Protein AF-A0A927S9K7-F1 (afdb_monomer_lite)

Foldseek 3Di:
DLVVLVVVLVVLVVVLVVLVVPQDDPPCPPVVPDDPPCPPVVVVVCVDPNVVSVVVSVVSVVVSVVSVVVSVVVQPDKAWEWEAEQVRHTDFLPPPPPVVVVVVVVVDDDDPPDDDPVNRTPIAGFFDADDDGFDDDDQQWHKDWPDDDDRGHNPHHHYTYIDTDGDKEKEWEWADDDDDDPPPDDPPDDIPTPDIDIDTFFAFDDCVVPDWDDADPQWDKDKPDDDDRTDTSYHYYIYIDIDGNPPDPDPDPDDPDDDDDDD

Secondary structure (DSSP, 8-state):
-HHHHHHHHHHHHHHHHHHHHTS----TTSSTTS-TTGGGTHHHHTTSHHHHHHHHHHHHHHHHHHHHHHHHHHHT-EEEEEEE-TTS-EE---THHHHHHHHHTTT----TT---TTTT-EEEETTPBPP--PPPPBTTEEEEESSPPPSB--S--EEEEEEEEEPEEEEEEEE-----STT---S-SPP-EEEEEEEETT-B---TT--PPPPPTTEEEEESSPPPSB--SS-EEEEEE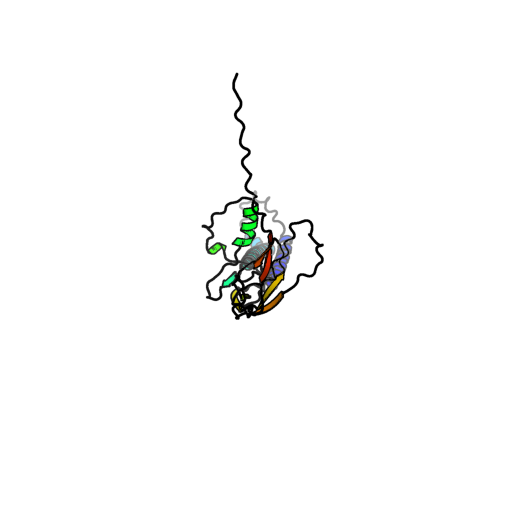EEE-PPP---------------

pLDDT: mean 72.3, std 17.08, range [34.72, 93.38]

Sequence (263 aa):
MTIFINILLILISLVLIVAVLMQEGNKQGLGAIGGAAETFLGKGKAKGVEGKLLLITKIAAAAFVVLAIATTWFSARTYTVKYFDENGKEIFPAFENEVLVQQLLNGITINEEEYTDEQKRATYSKGSEIYDYAPPAKEGYHGRWDVELPDTMDGNDYELHAIYEIGDFTLTIEDGHNPVGEHAVDEEHDHEVFKTVTAAFGDPIDLSDVQLPEAPEGYTVEWSQPLPETMPGFDTTIYVIYTEIAPEATPVEAEEATPVEAE

Radius of gyration: 41.05 Å; chains: 1; bounding box: 115×50×115 Å

Structure (mmCIF, N/CA/C/O backbone):
data_AF-A0A927S9K7-F1
#
_entry.id   AF-A0A927S9K7-F1
#
loop_
_atom_site.group_PDB
_atom_site.id
_atom_site.type_symbol
_atom_site.label_atom_id
_atom_site.label_alt_id
_atom_site.label_comp_id
_atom_site.label_asym_id
_atom_site.label_entity_id
_atom_site.label_seq_id
_atom_site.pdbx_PDB_ins_code
_atom_site.Cartn_x
_atom_site.Cartn_y
_atom_site.Cartn_z
_atom_site.occupancy
_atom_site.B_iso_or_equiv
_atom_site.auth_seq_id
_atom_site.auth_comp_id
_atom_site.auth_asym_id
_atom_site.auth_atom_id
_atom_site.pdbx_PDB_model_num
ATOM 1 N N . MET A 1 1 ? -22.699 -0.690 16.228 1.00 64.62 1 MET A N 1
ATOM 2 C CA . MET A 1 1 ? -22.539 -1.059 17.657 1.00 64.62 1 MET A CA 1
ATOM 3 C C . MET A 1 1 ? -21.910 0.068 18.482 1.00 64.62 1 MET A C 1
ATOM 5 O O . MET A 1 1 ? -22.479 0.428 19.502 1.00 64.62 1 MET A O 1
ATOM 9 N N . THR A 1 2 ? -20.812 0.681 18.030 1.00 72.56 2 THR A N 1
ATOM 10 C CA . THR A 1 2 ? -20.145 1.827 18.692 1.00 72.56 2 THR A CA 1
ATOM 11 C C . THR A 1 2 ? -21.061 3.027 18.943 1.00 72.56 2 THR A C 1
ATOM 13 O O . THR A 1 2 ? -21.099 3.536 20.057 1.00 72.56 2 THR A O 1
ATOM 16 N N . ILE A 1 3 ? -21.878 3.424 17.959 1.00 81.00 3 ILE A N 1
ATOM 17 C CA . ILE A 1 3 ? -22.834 4.541 18.106 1.00 81.00 3 ILE A CA 1
ATOM 18 C C . ILE A 1 3 ? -23.824 4.290 19.256 1.00 81.00 3 ILE A C 1
ATOM 20 O O . ILE A 1 3 ? -24.048 5.164 20.087 1.00 81.00 3 ILE A O 1
ATOM 24 N N . PHE A 1 4 ? -24.379 3.078 19.347 1.00 83.06 4 PHE A N 1
ATOM 25 C CA . PHE A 1 4 ? -25.325 2.706 20.402 1.00 83.06 4 PHE A CA 1
ATOM 26 C C . PHE A 1 4 ? -24.689 2.773 21.799 1.00 83.06 4 PHE A C 1
ATOM 28 O O . PHE A 1 4 ? -25.285 3.320 22.725 1.00 83.06 4 PHE A O 1
ATOM 35 N N . ILE A 1 5 ? -23.461 2.264 21.942 1.00 81.56 5 ILE A N 1
ATOM 36 C CA . ILE A 1 5 ? -22.718 2.300 23.210 1.00 81.56 5 ILE A CA 1
ATOM 37 C C . ILE A 1 5 ? -22.406 3.748 23.608 1.00 81.56 5 ILE A C 1
ATOM 39 O O . ILE A 1 5 ? -22.608 4.111 24.764 1.00 81.56 5 ILE A O 1
ATOM 43 N N . ASN A 1 6 ? -21.991 4.594 22.660 1.00 86.12 6 ASN A N 1
ATOM 44 C CA . ASN A 1 6 ? -21.710 6.007 22.920 1.00 86.12 6 ASN A CA 1
ATOM 45 C C . ASN A 1 6 ? -22.964 6.762 23.387 1.00 86.12 6 ASN A C 1
ATOM 47 O O . ASN A 1 6 ? -22.901 7.505 24.364 1.00 86.12 6 ASN A O 1
ATOM 51 N N . ILE A 1 7 ? -24.119 6.528 22.751 1.00 89.31 7 ILE A N 1
ATOM 52 C CA . ILE A 1 7 ? -25.401 7.116 23.174 1.00 89.31 7 ILE A CA 1
ATOM 53 C C . ILE A 1 7 ? -25.759 6.666 24.598 1.00 89.31 7 ILE A C 1
ATOM 55 O O . ILE A 1 7 ? -26.116 7.495 25.436 1.00 89.31 7 ILE A O 1
ATOM 59 N N . LEU A 1 8 ? -25.631 5.370 24.898 1.00 87.00 8 LEU A N 1
ATOM 60 C CA . LEU A 1 8 ? -25.890 4.833 26.234 1.00 87.00 8 LEU A CA 1
ATOM 61 C C . LEU A 1 8 ? -24.968 5.461 27.293 1.00 87.00 8 LEU A C 1
ATOM 63 O O . LEU A 1 8 ? -25.422 5.800 28.386 1.00 87.00 8 LEU A O 1
ATOM 67 N N . LEU A 1 9 ? -23.691 5.657 26.961 1.00 87.62 9 LEU A N 1
ATOM 68 C CA . LEU A 1 9 ? -22.693 6.258 27.846 1.00 87.62 9 LEU A CA 1
ATOM 69 C C . LEU A 1 9 ? -23.020 7.728 28.142 1.00 87.62 9 LEU A C 1
ATOM 71 O O . LEU A 1 9 ? -22.954 8.147 29.299 1.00 87.62 9 LEU A O 1
ATOM 75 N N . ILE A 1 10 ? -23.474 8.479 27.133 1.00 90.38 10 ILE A N 1
ATOM 76 C CA . ILE A 1 10 ? -23.967 9.851 27.309 1.00 90.38 10 ILE A CA 1
ATOM 77 C C . ILE A 1 10 ? -25.183 9.874 28.250 1.00 90.38 10 ILE A C 1
ATOM 79 O O . ILE A 1 10 ? -25.204 10.664 29.196 1.00 90.38 10 ILE A O 1
ATOM 83 N N . LEU A 1 11 ? -26.167 8.986 28.063 1.00 90.50 11 LEU A N 1
ATOM 84 C CA . LEU A 1 11 ? -27.359 8.924 28.923 1.00 90.50 11 LEU A CA 1
ATOM 85 C C . LEU A 1 11 ? -27.021 8.597 30.385 1.00 90.50 11 LEU A C 1
ATOM 87 O O . LEU A 1 11 ? -27.526 9.256 31.295 1.00 90.50 11 LEU A O 1
ATOM 91 N N . ILE A 1 12 ? -26.141 7.620 30.624 1.00 87.19 12 ILE A N 1
ATOM 92 C CA . ILE A 1 12 ? -25.686 7.267 31.979 1.00 87.19 12 ILE A CA 1
ATOM 93 C C . ILE A 1 12 ? -24.933 8.444 32.610 1.00 87.19 12 ILE A C 1
ATOM 95 O O . ILE A 1 12 ? -25.133 8.733 33.791 1.00 87.19 12 ILE A O 1
ATOM 99 N N . SER A 1 13 ? -24.115 9.156 31.827 1.00 88.19 13 SER A N 1
ATOM 100 C CA . SER A 1 13 ? -23.385 10.333 32.307 1.00 88.19 13 SER A CA 1
ATOM 101 C C . SER A 1 13 ? -24.333 11.445 32.778 1.00 88.19 13 SER A C 1
ATOM 103 O O . SER A 1 13 ? -24.142 11.997 33.860 1.00 88.19 13 SER A O 1
ATOM 105 N N . LEU A 1 14 ? -25.421 11.703 32.043 1.00 91.00 14 LEU A N 1
ATOM 106 C CA . LEU A 1 14 ? -26.437 12.685 32.419 1.00 91.00 14 LEU A CA 1
ATOM 107 C C . LEU A 1 14 ? -27.151 12.302 33.725 1.00 91.00 14 LEU A C 1
ATOM 109 O O . LEU A 1 14 ? -27.322 13.141 34.610 1.00 91.00 14 LEU A O 1
ATOM 113 N N . VAL A 1 15 ? -27.528 11.026 33.871 1.00 86.62 15 VAL A N 1
ATOM 114 C CA . VAL A 1 15 ? -28.151 10.510 35.101 1.00 86.62 15 VAL A CA 1
ATOM 115 C C . VAL A 1 15 ? -27.204 10.651 36.293 1.00 86.62 15 VAL A C 1
ATOM 117 O O . VAL A 1 15 ? -27.644 11.050 37.369 1.00 86.62 15 VAL A O 1
ATOM 120 N N . LEU A 1 16 ? -25.907 10.385 36.110 1.00 87.12 16 LEU A N 1
ATOM 121 C CA . LEU A 1 16 ? -24.899 10.570 37.153 1.00 87.12 16 LEU A CA 1
ATOM 122 C C . LEU A 1 16 ? -24.741 12.032 37.565 1.00 87.12 16 LEU A C 1
ATOM 124 O O . LEU A 1 16 ? -24.679 12.305 38.760 1.00 87.12 16 LEU A O 1
ATOM 128 N N . ILE A 1 17 ? -24.725 12.966 36.612 1.00 89.19 17 ILE A N 1
ATOM 129 C CA . ILE A 1 17 ? -24.652 14.402 36.912 1.00 89.19 17 ILE A CA 1
ATOM 130 C C . ILE A 1 17 ? -25.832 14.806 37.801 1.00 89.19 17 ILE A C 1
ATOM 132 O O . ILE A 1 17 ? -25.627 15.368 38.873 1.00 89.19 17 ILE A O 1
ATOM 136 N N . VAL A 1 18 ? -27.062 14.456 37.414 1.00 88.19 18 VAL A N 1
ATOM 137 C CA . VAL A 1 18 ? -28.257 14.768 38.216 1.00 88.19 18 VAL A CA 1
ATOM 138 C C . VAL A 1 18 ? -28.205 14.079 39.582 1.00 88.19 18 VAL A C 1
ATOM 140 O O . VAL A 1 18 ? -28.482 14.714 40.598 1.00 88.19 18 VAL A O 1
ATOM 143 N N . ALA A 1 19 ? -27.808 12.805 39.633 1.00 83.50 19 ALA A N 1
ATOM 144 C CA . ALA A 1 19 ? -27.725 12.044 40.875 1.00 83.50 19 ALA A CA 1
ATOM 145 C C . ALA A 1 19 ? -26.681 12.609 41.850 1.00 83.50 19 ALA A C 1
ATOM 147 O O . ALA A 1 19 ? -26.911 12.580 43.056 1.00 83.50 19 ALA A O 1
ATOM 148 N N . VAL A 1 20 ? -25.556 13.131 41.353 1.00 84.94 20 VAL A N 1
ATOM 149 C CA . VAL A 1 20 ? -24.525 13.791 42.172 1.00 84.94 20 VAL A CA 1
ATOM 150 C C . VAL A 1 20 ? -24.989 15.174 42.624 1.00 84.94 20 VAL A C 1
ATOM 152 O O . VAL A 1 20 ? -24.771 15.530 43.776 1.00 84.94 20 VAL A O 1
ATOM 155 N N . LEU A 1 21 ? -25.676 15.936 41.768 1.00 85.88 21 LEU A N 1
ATOM 156 C CA . LEU A 1 21 ? -26.210 17.251 42.140 1.00 85.88 21 LEU A CA 1
ATOM 157 C C . LEU A 1 21 ? -27.337 17.163 43.181 1.00 85.88 21 LEU A C 1
ATOM 159 O O . LEU A 1 21 ? -27.477 18.061 44.006 1.00 85.88 21 LEU A O 1
ATOM 163 N N . MET A 1 22 ? -28.127 16.086 43.162 1.00 81.50 22 MET A N 1
ATOM 164 C CA . MET A 1 22 ? -29.160 15.819 44.170 1.00 81.50 22 MET A CA 1
ATOM 165 C C . MET A 1 22 ? -28.598 15.332 45.509 1.00 81.50 22 MET A C 1
ATOM 167 O O . MET A 1 22 ? -29.322 15.321 46.503 1.00 81.50 22 MET A O 1
ATOM 171 N N . GLN A 1 23 ? -27.336 14.905 45.559 1.00 78.69 23 GLN A N 1
ATOM 172 C CA . GLN A 1 23 ? -26.706 14.534 46.818 1.00 78.69 23 GLN A CA 1
ATOM 173 C C . GLN A 1 23 ? -26.298 15.800 47.566 1.00 78.69 23 GLN A C 1
ATOM 175 O O . GLN A 1 23 ? -25.397 16.524 47.147 1.00 78.69 23 GLN A O 1
ATOM 180 N N . GLU A 1 24 ? -26.941 16.061 48.704 1.00 72.81 24 GLU A N 1
ATOM 181 C CA . GLU A 1 24 ? -26.492 17.107 49.618 1.00 72.81 24 GLU A CA 1
ATOM 182 C C . GLU A 1 24 ? -25.039 16.821 50.027 1.00 72.81 24 GLU A C 1
ATOM 184 O O . GLU A 1 24 ? -24.719 15.754 50.559 1.00 72.81 24 GLU A O 1
ATOM 189 N N . GLY A 1 25 ? -24.138 17.767 49.741 1.00 63.62 25 GLY A N 1
ATOM 190 C CA . GLY A 1 25 ? -22.729 17.657 50.101 1.00 63.62 25 GLY A CA 1
ATOM 191 C C . GLY A 1 25 ? -22.609 17.390 51.597 1.00 63.62 25 GLY A C 1
ATOM 192 O O . GLY A 1 25 ? -23.026 18.214 52.409 1.00 63.62 25 GLY A O 1
ATOM 193 N N . ASN A 1 26 ? -22.077 16.221 51.954 1.00 61.06 26 ASN A N 1
ATOM 194 C CA . ASN A 1 26 ? -22.021 15.733 53.324 1.00 61.06 26 ASN A CA 1
ATOM 195 C C . ASN A 1 26 ? -21.277 16.738 54.226 1.00 61.06 26 ASN A C 1
ATOM 197 O O . ASN A 1 26 ? -20.055 16.680 54.360 1.00 61.06 26 ASN A O 1
ATOM 201 N N . LYS A 1 27 ? -21.998 17.654 54.890 1.00 54.72 27 LYS A N 1
ATOM 202 C CA . LYS A 1 27 ? -21.462 18.562 55.925 1.00 54.72 27 LYS A CA 1
ATOM 203 C C . LYS A 1 27 ? -21.174 17.812 57.233 1.00 54.72 27 LYS A C 1
ATOM 205 O O . LYS A 1 27 ? -21.427 18.306 58.325 1.00 54.72 27 LYS A O 1
ATOM 210 N N . GLN A 1 28 ? -20.630 16.606 57.139 1.00 54.59 28 GLN A N 1
ATOM 211 C CA . GLN A 1 28 ? -20.314 15.733 58.270 1.00 54.59 28 GLN A CA 1
ATOM 212 C C . GLN A 1 28 ? -18.830 15.823 58.656 1.00 54.59 28 GLN A C 1
ATOM 214 O O . GLN A 1 28 ? -18.305 14.947 59.331 1.00 54.59 28 GLN A O 1
ATOM 219 N N . GLY A 1 29 ? -18.146 16.894 58.236 1.00 55.59 29 GLY A N 1
ATOM 220 C CA . GLY A 1 29 ? -16.767 17.200 58.629 1.00 55.59 29 GLY A CA 1
ATOM 221 C C . GLY A 1 29 ? -16.635 17.974 59.947 1.00 55.59 29 GLY A C 1
ATOM 222 O O . GLY A 1 29 ? -15.528 18.101 60.452 1.00 55.59 29 GLY A O 1
ATOM 223 N N . LEU A 1 30 ? -17.738 18.474 60.526 1.00 55.47 30 LEU A N 1
ATOM 224 C CA . LEU A 1 30 ? -17.726 19.269 61.770 1.00 55.47 30 LEU A CA 1
ATOM 225 C C . LEU A 1 30 ? -18.449 18.599 62.956 1.00 55.47 30 LEU A C 1
ATOM 227 O O . LEU A 1 30 ? -18.656 19.232 63.985 1.00 55.47 30 LEU A O 1
ATOM 231 N N . GLY A 1 31 ? -18.850 17.331 62.814 1.00 61.00 31 GLY A N 1
ATOM 232 C CA . GLY A 1 31 ? -19.532 16.554 63.863 1.00 61.00 31 GLY A CA 1
ATOM 233 C C . GLY A 1 31 ? -18.661 15.489 64.543 1.00 61.00 31 GLY A C 1
ATOM 234 O O . GLY A 1 31 ? -19.087 14.886 65.519 1.00 61.00 31 GLY A O 1
ATOM 235 N N . ALA A 1 32 ? -17.431 15.260 64.072 1.00 54.44 32 ALA A N 1
ATOM 236 C CA . ALA A 1 32 ? -16.568 14.166 64.539 1.00 54.44 32 ALA A CA 1
ATOM 237 C C . ALA A 1 32 ? -15.918 14.388 65.922 1.00 54.44 32 ALA A C 1
ATOM 239 O O . ALA A 1 32 ? -15.161 13.538 66.384 1.00 54.44 32 ALA A O 1
ATOM 240 N N . ILE A 1 33 ? -16.196 15.510 66.595 1.00 58.31 33 ILE A N 1
ATOM 241 C CA . ILE A 1 33 ? -15.612 15.831 67.911 1.00 58.31 33 ILE A CA 1
ATOM 242 C C . ILE A 1 33 ? -16.566 15.476 69.069 1.00 58.31 33 ILE A C 1
ATOM 244 O O . ILE A 1 33 ? -16.147 15.433 70.223 1.00 58.31 33 ILE A O 1
ATOM 248 N N . GLY A 1 34 ? -17.830 15.134 68.799 1.00 65.56 34 GLY A N 1
ATOM 249 C CA . GLY A 1 34 ? -18.801 14.821 69.847 1.00 65.56 34 GLY A CA 1
ATOM 250 C C . GLY A 1 34 ? -19.553 13.522 69.605 1.00 65.56 34 GLY A C 1
ATOM 251 O O . GLY A 1 34 ? -20.584 13.535 68.950 1.00 65.56 34 GLY A O 1
ATOM 252 N N . GLY A 1 35 ? -19.120 12.427 70.232 1.00 56.28 35 GLY A N 1
ATOM 253 C CA . GLY A 1 35 ? -20.086 11.418 70.667 1.00 56.28 35 GLY A CA 1
ATOM 254 C C . GLY A 1 35 ? -19.767 9.973 70.319 1.00 56.28 35 GLY A C 1
ATOM 255 O O . GLY A 1 35 ? -20.262 9.423 69.340 1.00 56.28 35 GLY A O 1
ATOM 256 N N . ALA A 1 36 ? -19.196 9.280 71.300 1.00 57.50 36 ALA A N 1
ATOM 257 C CA . ALA A 1 36 ? -19.410 7.850 71.536 1.00 57.50 36 ALA A CA 1
ATOM 258 C C . ALA A 1 36 ? -20.905 7.462 71.761 1.00 57.50 36 ALA A C 1
ATOM 260 O O . ALA A 1 36 ? -21.193 6.371 72.242 1.00 57.50 36 ALA A O 1
ATOM 261 N N . ALA A 1 37 ? -21.861 8.339 71.421 1.00 55.09 37 ALA A N 1
ATOM 262 C CA . ALA A 1 37 ? -23.301 8.186 71.614 1.00 55.09 37 ALA A CA 1
ATOM 263 C C . ALA A 1 37 ? -24.098 8.039 70.294 1.00 55.09 37 ALA A C 1
ATOM 265 O O . ALA A 1 37 ? -25.255 7.629 70.339 1.00 55.09 37 ALA A O 1
ATOM 266 N N . GLU A 1 38 ? -23.513 8.294 69.113 1.00 55.75 38 GLU A N 1
ATOM 267 C CA . GLU A 1 38 ? -24.246 8.214 67.828 1.00 55.75 38 GLU A CA 1
ATOM 268 C C . GLU A 1 38 ? -24.234 6.822 67.157 1.00 55.75 38 GLU A C 1
ATOM 270 O O . GLU A 1 38 ? -24.926 6.597 66.158 1.00 55.75 38 GLU A O 1
ATOM 275 N N . THR A 1 39 ? -23.533 5.838 67.736 1.00 57.00 39 THR A N 1
ATOM 276 C CA . THR A 1 39 ? -23.376 4.472 67.188 1.00 57.00 39 THR A CA 1
ATOM 277 C C . THR A 1 39 ? -24.705 3.711 67.004 1.00 57.00 39 THR A C 1
ATOM 279 O O . THR A 1 39 ? -24.761 2.738 66.250 1.00 57.00 39 THR A O 1
ATOM 282 N N . PHE A 1 40 ? -25.806 4.164 67.616 1.00 51.09 40 PHE A N 1
ATOM 283 C CA . PHE A 1 40 ? -27.138 3.560 67.456 1.00 51.09 40 PHE A CA 1
ATOM 284 C C . PHE A 1 40 ? -28.100 4.318 66.526 1.00 51.09 40 PHE A C 1
ATOM 286 O O . PHE A 1 40 ? -28.989 3.684 65.957 1.00 51.09 40 PHE A O 1
ATOM 293 N N . LEU A 1 41 ? -27.914 5.622 66.288 1.00 55.72 41 LEU A N 1
ATOM 294 C CA . LEU A 1 41 ? -28.794 6.402 65.400 1.00 55.72 41 LEU A CA 1
ATOM 295 C C . LEU A 1 41 ? -28.316 6.394 63.933 1.00 55.72 41 LEU A C 1
ATOM 297 O O . LEU A 1 41 ? -29.123 6.498 63.007 1.00 55.72 41 LEU A O 1
ATOM 301 N N . GLY A 1 42 ? -27.017 6.171 63.699 1.00 54.28 42 GLY A N 1
ATOM 302 C CA . GLY A 1 42 ? -26.434 6.079 62.353 1.00 54.28 42 GLY A CA 1
ATOM 303 C C . GLY A 1 42 ? -26.900 4.867 61.530 1.00 54.28 42 GLY A C 1
ATOM 304 O O . GLY A 1 42 ? -26.922 4.921 60.299 1.00 54.28 42 GLY A O 1
ATOM 305 N N . LYS A 1 43 ? -27.360 3.787 62.182 1.00 53.75 43 LYS A N 1
ATOM 306 C CA . LYS A 1 43 ? -27.873 2.579 61.499 1.00 53.75 43 LYS A CA 1
ATOM 307 C C . LYS A 1 43 ? -29.184 2.815 60.735 1.00 53.75 43 LYS A C 1
ATOM 309 O O . LYS A 1 43 ? -29.467 2.080 59.791 1.00 53.75 43 LYS A O 1
ATOM 314 N N . GLY A 1 44 ? -29.973 3.823 61.119 1.00 53.66 44 GLY A N 1
ATOM 315 C CA . GLY A 1 44 ? -31.227 4.184 60.444 1.00 53.66 44 GLY A CA 1
ATOM 316 C C . GLY A 1 44 ? -31.031 5.095 59.228 1.00 53.66 44 GLY A C 1
ATOM 317 O O . GLY A 1 44 ? -31.736 4.943 58.232 1.00 53.66 44 GLY A O 1
ATOM 318 N N . LYS A 1 45 ? -30.031 5.988 59.261 1.00 51.06 45 LYS A N 1
ATOM 319 C CA . LYS A 1 45 ? -29.735 6.927 58.161 1.00 51.06 45 LYS A CA 1
ATOM 320 C C . LYS A 1 45 ? -29.188 6.229 56.911 1.00 51.06 45 LYS A C 1
ATOM 322 O O . LYS A 1 45 ? -29.536 6.608 55.799 1.00 51.06 45 LYS A O 1
ATOM 327 N N . ALA A 1 46 ? -28.453 5.128 57.086 1.00 51.53 46 ALA A N 1
ATOM 328 C CA . ALA A 1 46 ? -28.032 4.256 55.985 1.00 51.53 46 ALA A CA 1
ATOM 329 C C . ALA A 1 46 ? -29.208 3.569 55.248 1.00 51.53 46 ALA A C 1
ATOM 331 O O . ALA A 1 46 ? -29.038 3.110 54.122 1.00 51.53 46 ALA A O 1
ATOM 332 N N . LYS A 1 47 ? -30.407 3.508 55.855 1.00 54.28 47 LYS A N 1
ATOM 333 C CA . LYS A 1 47 ? -31.641 3.003 55.220 1.00 54.28 47 LYS A CA 1
ATOM 334 C C . LYS A 1 47 ? -32.517 4.106 54.604 1.00 54.28 47 LYS A C 1
ATOM 336 O O . LYS A 1 47 ? -33.513 3.773 53.959 1.00 54.28 47 LYS A O 1
ATOM 341 N N . GLY A 1 48 ? -32.162 5.379 54.794 1.00 66.38 48 GLY A N 1
ATOM 342 C CA . GLY A 1 48 ? -32.858 6.528 54.216 1.00 66.38 48 GLY A CA 1
ATOM 343 C C . GLY A 1 48 ? -32.660 6.643 52.703 1.00 66.38 48 GLY A C 1
ATOM 344 O O . GLY A 1 48 ? -31.775 6.011 52.123 1.00 66.38 48 GLY A O 1
ATOM 345 N N . VAL A 1 49 ? -33.497 7.461 52.062 1.00 68.94 49 VAL A N 1
ATOM 346 C CA . VAL A 1 49 ? -33.454 7.728 50.613 1.00 68.94 49 VAL A CA 1
ATOM 347 C C . VAL A 1 49 ? -32.061 8.209 50.183 1.00 68.94 49 VAL A C 1
ATOM 349 O O . VAL A 1 49 ? -31.533 7.718 49.191 1.00 68.94 49 VAL A O 1
ATOM 352 N N . GLU A 1 50 ? -31.410 9.041 50.998 1.00 70.12 50 GLU A N 1
ATOM 353 C CA . GLU A 1 50 ? -30.038 9.530 50.788 1.00 70.12 50 GLU A CA 1
ATOM 354 C C . GLU A 1 50 ? -28.982 8.412 50.781 1.00 70.12 50 GLU A C 1
ATOM 356 O O . GLU A 1 50 ? -28.131 8.365 49.895 1.00 70.12 50 GLU A O 1
ATOM 361 N N . GLY A 1 51 ? -29.052 7.466 51.726 1.00 72.62 51 GLY A N 1
ATOM 362 C CA . GLY A 1 51 ? -28.113 6.341 51.798 1.00 72.62 51 GLY A CA 1
ATOM 363 C C . GLY A 1 51 ? -28.242 5.385 50.609 1.00 72.62 51 GLY A C 1
ATOM 364 O O . GLY A 1 51 ? -27.238 4.891 50.091 1.00 72.62 51 GLY A O 1
ATOM 365 N N . LYS A 1 52 ? -29.474 5.166 50.126 1.00 77.44 52 LYS A N 1
ATOM 366 C CA . LYS A 1 52 ? -29.735 4.380 48.909 1.00 77.44 52 LYS A CA 1
ATOM 367 C C . LYS A 1 52 ? -29.285 5.117 47.647 1.00 77.44 52 LYS A C 1
ATOM 369 O O . LYS A 1 52 ? -28.670 4.486 46.791 1.00 77.44 52 LYS A O 1
ATOM 374 N N . LEU A 1 53 ? -29.527 6.429 47.549 1.00 77.00 53 LEU A N 1
ATOM 375 C CA . LEU A 1 53 ? -29.039 7.248 46.434 1.00 77.00 53 LEU A CA 1
ATOM 376 C C . LEU A 1 53 ? -27.509 7.236 46.358 1.00 77.00 53 LEU A C 1
ATOM 378 O O . LEU A 1 53 ? -26.962 7.053 45.276 1.00 77.00 53 LEU A O 1
ATOM 382 N N . LEU A 1 54 ? -26.811 7.355 47.493 1.00 80.50 54 LEU A N 1
ATOM 383 C CA . LEU A 1 54 ? -25.348 7.283 47.544 1.00 80.50 54 LEU A CA 1
ATOM 384 C C . LEU A 1 54 ? -24.819 5.944 47.005 1.00 80.50 54 LEU A C 1
ATOM 386 O O . LEU A 1 54 ? -23.844 5.910 46.254 1.00 80.50 54 LEU A O 1
ATOM 390 N N . LEU A 1 55 ? -25.459 4.834 47.383 1.00 79.94 55 LEU A N 1
ATOM 391 C CA . LEU A 1 55 ? -25.062 3.495 46.947 1.00 79.94 55 LEU A CA 1
ATOM 392 C C . LEU A 1 55 ? -25.308 3.297 45.443 1.00 79.94 55 LEU A C 1
ATOM 394 O O . LEU A 1 55 ? -24.431 2.778 44.754 1.00 79.94 55 LEU A O 1
ATOM 398 N N . ILE A 1 56 ? -26.444 3.774 44.924 1.00 82.31 56 ILE A N 1
ATOM 399 C CA . ILE A 1 56 ? -26.755 3.746 43.487 1.00 82.31 56 ILE A CA 1
ATOM 400 C C . ILE A 1 56 ? -25.738 4.579 42.704 1.00 82.31 56 ILE A C 1
ATOM 402 O O . ILE A 1 56 ? -25.187 4.078 41.730 1.00 82.31 56 ILE A O 1
ATOM 406 N N . THR A 1 57 ? -25.421 5.799 43.145 1.00 87.06 57 THR A N 1
ATOM 407 C CA . THR A 1 57 ? -24.443 6.657 42.458 1.00 87.06 57 THR A CA 1
ATOM 408 C C . THR A 1 57 ? -23.045 6.054 42.465 1.00 87.06 57 THR A C 1
ATOM 410 O O . THR A 1 57 ? -22.357 6.132 41.456 1.00 87.06 57 THR A O 1
ATOM 413 N N . LYS A 1 58 ? -22.623 5.386 43.548 1.00 85.50 58 LYS A N 1
ATOM 414 C CA . LYS 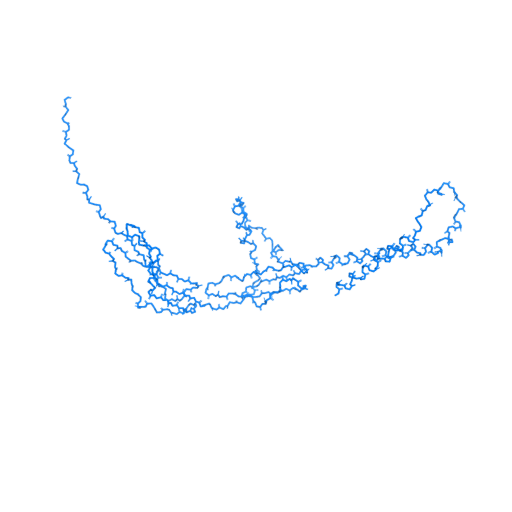A 1 58 ? -21.340 4.661 43.569 1.00 85.50 58 LYS A CA 1
ATOM 415 C C . LYS A 1 58 ? -21.302 3.521 42.555 1.00 85.50 58 LYS A C 1
ATOM 417 O O . LYS A 1 58 ? -20.316 3.388 41.836 1.00 85.50 58 LYS A O 1
ATOM 422 N N . ILE A 1 59 ? -22.361 2.713 42.487 1.00 87.00 59 ILE A N 1
ATOM 423 C CA . ILE A 1 59 ? -22.446 1.604 41.527 1.00 87.00 59 ILE A CA 1
ATOM 424 C C . ILE A 1 59 ? -22.514 2.140 40.096 1.00 87.00 59 ILE A C 1
ATOM 426 O O . ILE A 1 59 ? -21.807 1.641 39.228 1.00 87.00 59 ILE A O 1
ATOM 430 N N . ALA A 1 60 ? -23.313 3.178 39.853 1.00 85.44 60 ALA A N 1
ATOM 431 C CA . ALA A 1 60 ? -23.434 3.807 38.545 1.00 85.44 60 ALA A CA 1
ATOM 432 C C . ALA A 1 60 ? -22.117 4.467 38.105 1.00 85.44 60 ALA A C 1
ATOM 434 O O . ALA A 1 60 ? -21.732 4.322 36.950 1.00 85.44 60 ALA A O 1
ATOM 435 N N . ALA A 1 61 ? -21.386 5.118 39.017 1.00 87.56 61 ALA A N 1
ATOM 436 C CA . ALA A 1 61 ? -20.067 5.681 38.736 1.00 87.56 61 ALA A CA 1
ATOM 437 C C . ALA A 1 61 ? -19.046 4.581 38.415 1.00 87.56 61 ALA A C 1
ATOM 439 O O . ALA A 1 61 ? -18.297 4.703 37.450 1.00 87.56 61 ALA A O 1
ATOM 440 N N . ALA A 1 62 ? -19.052 3.475 39.165 1.00 90.12 62 ALA A N 1
ATOM 441 C CA . ALA A 1 62 ? -18.206 2.323 38.865 1.00 90.12 62 ALA A CA 1
ATOM 442 C C . ALA A 1 62 ? -18.547 1.707 37.496 1.00 90.12 62 ALA A C 1
ATOM 444 O O . ALA A 1 62 ? -17.652 1.471 36.689 1.00 90.12 62 ALA A O 1
ATOM 445 N N . ALA A 1 63 ? -19.834 1.508 37.197 1.00 87.94 63 ALA A N 1
ATOM 446 C CA . ALA A 1 63 ? -20.292 1.003 35.905 1.00 87.94 63 ALA A CA 1
ATOM 447 C C . ALA A 1 63 ? -19.911 1.943 34.748 1.00 87.94 63 ALA A C 1
ATOM 449 O O . ALA A 1 63 ? -19.483 1.472 33.699 1.00 87.94 63 ALA A O 1
ATOM 450 N N . PHE A 1 64 ? -20.007 3.261 34.949 1.00 90.50 64 PHE A N 1
ATOM 451 C CA . PHE A 1 64 ? -19.584 4.264 33.972 1.00 90.50 64 PHE A CA 1
ATOM 452 C C . PHE A 1 64 ? -18.087 4.169 33.667 1.00 90.50 64 PHE A C 1
ATOM 454 O O . PHE A 1 64 ? -17.711 4.132 32.499 1.00 90.50 64 PHE A O 1
ATOM 461 N N . VAL A 1 65 ? -17.237 4.065 34.695 1.00 91.75 65 VAL A N 1
ATOM 462 C CA . VAL A 1 65 ? -15.784 3.911 34.517 1.00 91.75 65 VAL A CA 1
ATOM 463 C C . VAL A 1 65 ? -15.455 2.615 33.773 1.00 91.75 65 VAL A C 1
ATOM 465 O O . VAL A 1 65 ? -14.661 2.636 32.837 1.00 91.75 65 VAL A O 1
ATOM 468 N N . VAL A 1 66 ? -16.091 1.497 34.139 1.00 90.94 66 VAL A N 1
ATOM 469 C CA . VAL A 1 66 ? -15.883 0.204 33.464 1.00 90.94 66 VAL A CA 1
ATOM 470 C C . VAL A 1 66 ? -16.299 0.273 31.995 1.00 90.94 66 VAL A C 1
ATOM 472 O O . VAL A 1 66 ? -15.547 -0.169 31.129 1.00 90.94 66 VAL A O 1
ATOM 475 N N . LEU A 1 67 ? -17.464 0.856 31.696 1.00 87.81 67 LEU A N 1
ATOM 476 C CA . LEU A 1 67 ? -17.921 1.038 30.320 1.00 87.81 67 LEU A CA 1
ATOM 477 C C . LEU A 1 67 ? -16.981 1.956 29.535 1.00 87.81 67 LEU A C 1
ATOM 479 O O . LEU A 1 67 ? -16.639 1.613 28.412 1.00 87.81 67 LEU A O 1
ATOM 483 N N . ALA A 1 68 ? -16.521 3.066 30.121 1.00 87.25 68 ALA A N 1
ATOM 484 C CA . ALA A 1 68 ? -15.586 3.987 29.477 1.00 87.25 68 ALA A CA 1
ATOM 485 C C . ALA A 1 68 ? -14.257 3.305 29.120 1.00 87.25 68 ALA A C 1
ATOM 487 O O . ALA A 1 68 ? -13.779 3.454 28.001 1.00 87.25 68 ALA A O 1
ATOM 488 N N . ILE A 1 69 ? -13.695 2.498 30.025 1.00 88.56 69 ILE A N 1
ATOM 489 C CA . ILE A 1 69 ?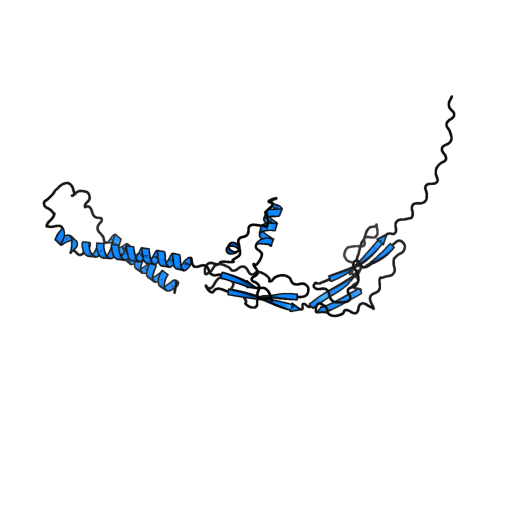 -12.485 1.711 29.740 1.00 88.56 69 ILE A CA 1
ATOM 490 C C . ILE A 1 69 ? -12.756 0.668 28.647 1.00 88.56 69 ILE A C 1
ATOM 492 O O . ILE A 1 69 ? -11.925 0.447 27.770 1.00 88.56 69 ILE A O 1
ATOM 496 N N . ALA A 1 70 ? -13.927 0.029 28.668 1.00 85.44 70 ALA A N 1
ATOM 497 C CA . ALA A 1 70 ? -14.292 -0.931 27.634 1.00 85.44 70 ALA A CA 1
ATOM 498 C C . ALA A 1 70 ? -14.411 -0.269 26.250 1.00 85.44 70 ALA A C 1
ATOM 500 O O . ALA A 1 70 ? -13.994 -0.868 25.259 1.00 85.44 70 ALA A O 1
ATOM 501 N N . THR A 1 71 ? -14.941 0.960 26.155 1.00 83.81 71 THR A N 1
ATOM 502 C CA . THR A 1 71 ? -15.044 1.661 24.863 1.00 83.81 71 THR A CA 1
ATOM 503 C C . THR A 1 71 ? -13.682 2.094 24.335 1.00 83.81 71 THR A C 1
ATOM 505 O O . THR A 1 71 ? -13.434 1.956 23.135 1.00 83.81 71 THR A O 1
ATOM 508 N N . THR A 1 72 ? -12.792 2.580 25.206 1.00 81.44 72 THR A N 1
ATOM 509 C CA . THR A 1 72 ? -11.442 2.990 24.804 1.00 81.44 72 THR A CA 1
ATOM 510 C C . THR A 1 72 ? -10.629 1.789 24.353 1.00 81.44 72 THR A C 1
ATOM 512 O O . THR A 1 72 ? -10.017 1.846 23.294 1.00 81.44 72 THR A O 1
ATOM 515 N N . TRP A 1 73 ? -10.702 0.671 25.077 1.00 82.75 73 TRP A N 1
ATOM 516 C CA . TRP A 1 73 ? -10.049 -0.573 24.674 1.00 82.75 73 TRP A CA 1
ATOM 517 C C . TRP A 1 73 ? -10.589 -1.114 23.345 1.00 82.75 73 TRP A C 1
ATOM 519 O O . TRP A 1 73 ? -9.813 -1.484 22.470 1.00 82.75 73 TRP A O 1
ATOM 529 N N . PHE A 1 74 ? -11.912 -1.106 23.151 1.00 76.56 74 PHE A N 1
ATOM 530 C CA . PHE A 1 74 ? -12.518 -1.539 21.889 1.00 76.56 74 PHE A CA 1
ATOM 531 C C . PHE A 1 74 ? -12.110 -0.647 20.707 1.00 76.56 74 PHE A C 1
ATOM 533 O O . PHE A 1 74 ? -11.913 -1.141 19.600 1.00 76.56 74 PHE A O 1
ATOM 540 N N . SER A 1 75 ? -11.971 0.659 20.942 1.00 72.00 75 SER A N 1
ATOM 541 C CA . SER A 1 75 ? -11.547 1.622 19.917 1.00 72.00 75 SER A CA 1
ATOM 542 C C . SER A 1 75 ? -10.048 1.540 19.625 1.00 72.00 75 SER A C 1
ATOM 544 O O . SER A 1 75 ? -9.637 1.821 18.508 1.00 72.00 75 SER A O 1
ATOM 546 N N . ALA A 1 76 ? -9.246 1.114 20.605 1.00 70.12 76 ALA A N 1
ATOM 547 C CA . ALA A 1 76 ? -7.807 0.904 20.472 1.00 70.12 76 ALA A CA 1
ATOM 548 C C . ALA A 1 76 ? -7.442 -0.389 19.722 1.00 70.12 76 ALA A C 1
ATOM 550 O O . ALA A 1 76 ? -6.260 -0.700 19.580 1.00 70.12 76 ALA A O 1
ATOM 551 N N . ARG A 1 77 ? -8.431 -1.167 19.258 1.00 76.56 77 ARG A N 1
ATOM 552 C CA . ARG A 1 77 ? -8.167 -2.335 18.421 1.00 76.56 77 ARG A CA 1
ATOM 553 C C . ARG A 1 77 ? -7.592 -1.876 17.086 1.00 76.56 77 ARG A C 1
ATOM 555 O O . ARG A 1 77 ? -8.233 -1.119 16.357 1.00 76.56 77 ARG A O 1
ATOM 562 N N . THR A 1 78 ? -6.396 -2.360 16.792 1.00 76.00 78 THR A N 1
ATOM 563 C CA . THR A 1 78 ? -5.751 -2.194 15.498 1.00 76.00 78 THR A CA 1
ATOM 564 C C . THR A 1 78 ? -6.160 -3.324 14.564 1.00 76.00 78 THR A C 1
ATOM 566 O O . THR A 1 78 ? -6.511 -4.422 15.006 1.00 76.00 78 THR A O 1
ATOM 569 N N . TYR A 1 79 ? -6.137 -3.020 13.276 1.00 79.31 79 TYR A N 1
ATOM 570 C CA . TYR A 1 79 ? -6.434 -3.937 12.188 1.00 79.31 79 TYR A CA 1
ATOM 571 C C . TYR A 1 79 ? -5.267 -3.931 11.211 1.00 79.31 79 TYR A C 1
ATOM 573 O O . TYR A 1 79 ? -4.556 -2.928 11.108 1.00 79.31 79 TYR A O 1
ATOM 581 N N . THR A 1 80 ? -5.047 -5.044 10.525 1.00 78.56 80 THR A N 1
ATOM 582 C CA . THR A 1 80 ? -3.839 -5.247 9.720 1.00 78.56 80 THR A CA 1
ATOM 583 C C . THR A 1 80 ? -4.153 -5.306 8.238 1.00 78.56 80 THR A C 1
ATOM 585 O O . THR A 1 80 ? -5.086 -6.004 7.844 1.00 78.56 80 THR A O 1
ATOM 588 N N . VAL A 1 81 ? -3.323 -4.652 7.429 1.00 81.75 81 VAL A N 1
ATOM 589 C CA . VAL A 1 81 ? -3.264 -4.879 5.982 1.00 81.75 81 VAL A CA 1
ATOM 590 C C . VAL A 1 81 ? -1.946 -5.585 5.683 1.00 81.75 81 VAL A C 1
ATOM 592 O O . VAL A 1 81 ? -0.878 -5.062 6.010 1.00 81.75 81 VAL A O 1
ATOM 595 N N . LYS A 1 82 ? -2.024 -6.793 5.126 1.00 84.12 82 LYS A N 1
ATOM 596 C CA . LYS A 1 82 ? -0.864 -7.578 4.693 1.00 84.12 82 LYS A CA 1
ATOM 597 C C . LYS A 1 82 ? -0.780 -7.585 3.180 1.00 84.12 82 LYS A C 1
ATOM 599 O O . LYS A 1 82 ? -1.807 -7.607 2.508 1.00 84.12 82 LYS A O 1
ATOM 604 N N . TYR A 1 83 ? 0.442 -7.643 2.677 1.00 83.19 83 TYR A N 1
ATOM 605 C CA . TYR A 1 83 ? 0.730 -7.633 1.254 1.00 83.19 83 TYR A CA 1
ATOM 606 C C . TYR A 1 83 ? 1.536 -8.883 0.913 1.00 83.19 83 TYR A C 1
ATOM 608 O O . TYR A 1 83 ? 2.416 -9.295 1.668 1.00 83.19 83 TYR A O 1
ATOM 616 N N . PHE A 1 84 ? 1.227 -9.506 -0.213 1.00 85.06 84 PHE A N 1
ATOM 617 C CA . PHE A 1 84 ? 1.836 -10.745 -0.674 1.00 85.06 84 PHE A CA 1
ATOM 618 C C . PHE A 1 84 ? 2.269 -10.597 -2.128 1.00 85.06 84 PHE A C 1
ATOM 620 O O . PHE A 1 84 ? 1.559 -10.004 -2.940 1.00 85.06 84 PHE A O 1
ATOM 627 N N . ASP A 1 85 ? 3.433 -11.146 -2.466 1.00 84.25 85 ASP A N 1
ATOM 628 C CA . ASP A 1 85 ? 3.862 -11.250 -3.858 1.00 84.25 85 ASP A CA 1
ATOM 629 C C . ASP A 1 85 ? 3.071 -12.331 -4.623 1.00 84.25 85 ASP A C 1
ATOM 631 O O . ASP A 1 85 ? 2.253 -13.066 -4.060 1.00 84.25 85 ASP A O 1
ATOM 635 N N . GLU A 1 86 ? 3.349 -12.459 -5.923 1.00 83.94 86 GLU A N 1
ATOM 636 C CA . GLU A 1 86 ? 2.741 -13.473 -6.800 1.00 83.94 86 GLU A CA 1
ATOM 637 C C . GLU A 1 86 ? 3.028 -14.925 -6.366 1.00 83.94 86 GLU A C 1
ATOM 639 O O . GLU A 1 86 ? 2.304 -15.848 -6.737 1.00 83.94 86 GLU A O 1
ATOM 644 N N . ASN A 1 87 ? 4.075 -15.137 -5.562 1.00 84.25 87 ASN A N 1
ATOM 645 C CA . ASN A 1 87 ? 4.485 -16.440 -5.046 1.00 84.25 87 ASN A CA 1
ATOM 646 C C . ASN A 1 87 ? 3.887 -16.729 -3.656 1.00 84.25 87 ASN A C 1
ATOM 648 O O . ASN A 1 87 ? 4.163 -17.781 -3.073 1.00 84.25 87 ASN A O 1
ATOM 652 N N . GLY A 1 88 ? 3.082 -15.810 -3.110 1.00 78.81 88 GLY A N 1
ATOM 653 C CA . GLY A 1 88 ? 2.496 -15.908 -1.776 1.00 78.81 88 GLY A CA 1
ATOM 654 C C . GLY A 1 88 ? 3.480 -15.626 -0.637 1.00 78.81 88 GLY A C 1
ATOM 655 O O . GLY A 1 88 ? 3.189 -15.955 0.515 1.00 78.81 88 GLY A O 1
ATOM 656 N N . LYS A 1 89 ? 4.644 -15.034 -0.920 1.00 82.75 89 LYS A N 1
ATOM 657 C CA . LYS A 1 89 ? 5.563 -14.533 0.102 1.00 82.75 89 LYS A CA 1
ATOM 658 C C . LYS A 1 89 ? 5.037 -13.196 0.613 1.00 82.75 89 LYS A C 1
ATOM 660 O O . LYS A 1 89 ? 4.769 -12.292 -0.172 1.00 82.75 89 LYS A O 1
ATOM 665 N N . GLU A 1 90 ? 4.915 -13.070 1.932 1.00 79.81 90 GLU A N 1
ATOM 666 C CA . GLU A 1 90 ? 4.573 -11.795 2.564 1.00 79.81 90 GLU A CA 1
ATOM 667 C C . GLU A 1 90 ? 5.654 -10.762 2.221 1.00 79.81 90 GLU A C 1
ATOM 669 O O . GLU A 1 90 ? 6.850 -10.975 2.453 1.00 79.81 90 GLU A O 1
ATOM 674 N N . ILE A 1 91 ? 5.216 -9.666 1.615 1.00 74.69 91 ILE A N 1
ATOM 675 C CA . ILE A 1 91 ? 6.030 -8.511 1.272 1.00 74.69 91 ILE A CA 1
ATOM 676 C C . ILE A 1 91 ? 5.558 -7.337 2.109 1.00 74.69 91 ILE A C 1
ATOM 678 O O . ILE A 1 91 ? 4.382 -7.192 2.429 1.00 74.69 91 ILE A O 1
ATOM 682 N N . PHE A 1 92 ? 6.496 -6.483 2.475 1.00 68.69 92 PHE A N 1
ATOM 683 C CA . PHE A 1 92 ? 6.176 -5.266 3.192 1.00 68.69 92 PHE A CA 1
ATOM 684 C C . PHE A 1 92 ? 6.232 -4.119 2.188 1.00 68.69 92 PHE A C 1
ATOM 686 O O . PHE A 1 92 ? 7.246 -4.008 1.492 1.00 68.69 92 PHE A O 1
ATOM 693 N N . PRO A 1 93 ? 5.179 -3.287 2.063 1.00 56.25 93 PRO A N 1
ATOM 694 C CA . PRO A 1 93 ? 5.277 -2.070 1.279 1.00 56.25 93 PRO A CA 1
ATOM 695 C C . PRO A 1 93 ? 6.390 -1.257 1.927 1.00 56.25 93 PRO A C 1
ATOM 697 O O . PRO A 1 93 ? 6.341 -0.940 3.116 1.00 56.25 93 PRO A O 1
ATOM 700 N N . ALA A 1 94 ? 7.463 -1.048 1.183 1.00 47.69 94 ALA A N 1
ATOM 701 C CA . ALA A 1 94 ? 8.676 -0.442 1.682 1.00 47.69 94 ALA A CA 1
ATOM 702 C C . ALA A 1 94 ? 8.378 0.948 2.282 1.00 47.69 94 ALA A C 1
ATOM 704 O O . ALA A 1 94 ? 8.355 1.944 1.566 1.00 47.69 94 ALA A O 1
ATOM 705 N N . PHE A 1 95 ? 8.258 1.054 3.614 1.00 44.22 95 PHE A N 1
ATOM 706 C CA . PHE A 1 95 ? 8.587 2.306 4.320 1.00 44.22 95 PHE A CA 1
ATOM 707 C C . PHE A 1 95 ? 10.059 2.696 4.077 1.00 44.22 95 PHE A C 1
ATOM 709 O O . PHE A 1 95 ? 10.460 3.832 4.324 1.00 44.22 95 PHE A O 1
ATOM 716 N N . GLU A 1 96 ? 10.844 1.746 3.563 1.00 42.78 96 GLU A N 1
ATOM 717 C CA . GLU A 1 96 ? 12.224 1.872 3.116 1.00 42.78 96 GLU A CA 1
ATOM 718 C C . GLU A 1 96 ? 12.432 3.014 2.111 1.00 42.78 96 GLU A C 1
ATOM 720 O O . GLU A 1 96 ? 13.449 3.679 2.195 1.00 42.78 96 GLU A O 1
ATOM 725 N N . ASN A 1 97 ? 11.499 3.362 1.220 1.00 45.28 97 ASN A N 1
ATOM 726 C CA . ASN A 1 97 ? 11.914 4.199 0.082 1.00 45.28 97 ASN A CA 1
ATOM 727 C C . ASN A 1 97 ? 11.675 5.705 0.279 1.00 45.28 97 ASN A C 1
ATOM 729 O O . ASN A 1 97 ? 12.536 6.502 -0.077 1.00 45.28 97 ASN A O 1
ATOM 733 N N . GLU A 1 98 ? 10.571 6.140 0.893 1.00 42.25 98 GLU A N 1
ATOM 734 C CA . GLU A 1 98 ? 10.324 7.585 1.076 1.00 42.25 98 GLU A CA 1
ATOM 735 C C . GLU A 1 98 ? 10.952 8.154 2.356 1.00 42.25 98 GLU A C 1
ATOM 737 O O . GLU A 1 98 ? 11.407 9.302 2.377 1.00 42.25 98 GLU A O 1
ATOM 742 N N . VAL A 1 99 ? 11.043 7.352 3.423 1.00 42.69 99 VAL A N 1
ATOM 743 C CA . VAL A 1 99 ? 11.635 7.791 4.696 1.00 42.69 99 VAL A CA 1
ATOM 744 C C . VAL A 1 99 ? 13.165 7.781 4.621 1.00 42.69 99 VAL A C 1
ATOM 746 O O . VAL A 1 99 ? 13.789 8.735 5.093 1.00 42.69 99 VAL A O 1
ATOM 749 N N . LEU A 1 100 ? 13.780 6.789 3.957 1.00 41.44 100 LEU A N 1
ATOM 750 C CA . LEU A 1 100 ? 15.235 6.782 3.746 1.00 41.44 100 LEU A CA 1
ATOM 751 C C . LEU A 1 100 ? 15.676 7.912 2.812 1.00 41.44 100 LEU A C 1
ATOM 753 O O . LEU A 1 100 ? 16.701 8.529 3.084 1.00 41.44 100 LEU A O 1
ATOM 757 N N . VAL A 1 101 ? 14.899 8.260 1.777 1.00 43.56 101 VAL A N 1
ATOM 758 C CA . VAL A 1 101 ? 15.231 9.382 0.878 1.00 43.56 101 VAL A CA 1
ATOM 759 C C . VAL A 1 101 ? 15.229 10.721 1.626 1.00 43.56 101 VAL A C 1
ATOM 761 O O . VAL A 1 101 ? 16.167 11.505 1.470 1.00 43.56 101 VAL A O 1
ATOM 764 N N . GLN A 1 102 ? 14.260 10.972 2.515 1.00 43.53 102 GLN A N 1
ATOM 765 C CA . GLN A 1 102 ? 14.263 12.190 3.339 1.00 43.53 102 GLN A CA 1
ATOM 766 C C . GLN A 1 102 ? 15.355 12.200 4.426 1.00 43.53 102 GLN A C 1
ATOM 768 O O . GLN A 1 102 ? 15.815 13.270 4.829 1.00 43.53 102 GLN A O 1
ATOM 773 N N . GLN A 1 103 ? 15.802 11.037 4.906 1.00 40.91 103 GLN A N 1
ATOM 774 C CA . GLN A 1 103 ? 16.853 10.929 5.928 1.00 40.91 103 GLN A CA 1
ATOM 775 C C . GLN A 1 103 ? 18.277 10.952 5.331 1.00 40.91 103 GLN A C 1
ATOM 777 O O . GLN A 1 103 ? 19.177 11.528 5.948 1.00 40.91 103 GLN A O 1
ATOM 782 N N . LEU A 1 104 ? 18.465 10.458 4.100 1.00 38.91 104 LEU A N 1
ATOM 783 C CA . LEU A 1 104 ? 19.696 10.589 3.301 1.00 38.91 104 LEU A CA 1
ATOM 784 C C . LEU A 1 104 ? 19.947 12.038 2.862 1.00 38.91 104 LEU A C 1
ATOM 786 O O . LEU A 1 104 ? 21.076 12.515 2.974 1.00 38.91 104 LEU A O 1
ATOM 790 N N . LEU A 1 105 ? 18.900 12.774 2.463 1.00 40.22 105 LEU A N 1
ATOM 791 C CA . LEU A 1 105 ? 18.969 14.222 2.188 1.00 40.22 105 LEU A CA 1
ATOM 792 C C . LEU A 1 105 ? 19.424 15.045 3.408 1.00 40.22 105 LEU A C 1
ATOM 794 O O . LEU A 1 105 ? 19.991 16.124 3.248 1.00 40.22 105 LEU A O 1
ATOM 798 N N . ASN A 1 106 ? 19.227 14.515 4.619 1.00 44.19 106 ASN A N 1
ATOM 799 C CA . ASN A 1 106 ? 19.646 15.120 5.885 1.00 44.19 106 ASN A CA 1
ATOM 800 C C . ASN A 1 106 ? 20.946 14.518 6.462 1.00 44.19 106 ASN A C 1
ATOM 802 O O . ASN A 1 106 ? 21.321 14.839 7.590 1.00 44.19 106 ASN A O 1
ATOM 806 N N . GLY A 1 107 ? 21.654 13.670 5.705 1.00 34.72 107 GLY A N 1
ATOM 807 C CA . GLY A 1 107 ? 22.984 13.169 6.066 1.00 34.72 107 GLY A CA 1
ATOM 808 C C . GLY A 1 107 ? 23.017 12.111 7.175 1.00 34.72 107 GLY A C 1
ATOM 809 O O . GLY A 1 107 ? 24.044 11.966 7.837 1.00 34.72 107 GLY A O 1
ATOM 810 N N . ILE A 1 108 ? 21.923 11.379 7.401 1.00 40.25 108 ILE A N 1
ATOM 811 C CA . ILE A 1 108 ? 21.870 10.293 8.388 1.00 40.25 108 ILE A CA 1
ATOM 812 C C . ILE A 1 108 ? 22.138 8.958 7.683 1.00 40.25 108 ILE A C 1
ATOM 814 O O . ILE A 1 108 ? 21.351 8.523 6.847 1.00 40.25 108 ILE A O 1
ATOM 818 N N . THR A 1 109 ? 23.237 8.288 8.036 1.00 37.69 109 THR A N 1
ATOM 819 C CA . THR A 1 109 ? 23.518 6.908 7.611 1.00 37.69 109 THR A CA 1
ATOM 820 C C . THR A 1 109 ? 22.772 5.948 8.533 1.00 37.69 109 THR A C 1
ATOM 822 O O . THR A 1 109 ? 23.053 5.907 9.732 1.00 37.69 109 THR A O 1
ATOM 825 N N . ILE A 1 110 ? 21.815 5.191 8.001 1.00 45.97 110 ILE A N 1
ATOM 826 C CA . ILE A 1 110 ? 21.061 4.196 8.772 1.00 45.97 110 ILE A CA 1
ATOM 827 C C . ILE A 1 110 ? 21.580 2.816 8.380 1.00 45.97 110 ILE A C 1
ATOM 829 O O . ILE A 1 110 ? 21.598 2.471 7.203 1.00 45.97 110 ILE A O 1
ATOM 833 N N . ASN A 1 111 ? 22.050 2.057 9.370 1.00 41.00 111 ASN A N 1
ATOM 834 C CA . ASN A 1 111 ? 22.497 0.684 9.171 1.00 41.00 111 ASN A CA 1
ATOM 835 C C . ASN A 1 111 ? 21.266 -0.206 8.947 1.00 41.00 111 ASN A C 1
ATOM 837 O O . ASN A 1 111 ? 20.350 -0.223 9.766 1.00 41.00 111 ASN A O 1
ATOM 841 N N . GLU A 1 112 ? 21.279 -0.934 7.839 1.00 45.59 112 GLU A N 1
ATOM 842 C CA . GLU A 1 112 ? 20.195 -1.738 7.251 1.00 45.59 112 GLU A CA 1
ATOM 843 C C . GLU A 1 112 ? 19.696 -2.901 8.145 1.00 45.59 112 GLU A C 1
ATOM 845 O O . GLU A 1 112 ? 18.646 -3.486 7.899 1.00 45.59 112 GLU A O 1
ATOM 850 N N . GLU A 1 113 ? 20.423 -3.241 9.214 1.00 38.38 113 GLU A N 1
ATOM 851 C CA . GLU A 1 113 ? 20.321 -4.547 9.885 1.00 38.38 113 GLU A CA 1
ATOM 852 C C . GLU A 1 113 ? 19.281 -4.689 11.011 1.00 38.38 113 GLU A C 1
ATOM 854 O O . GLU A 1 113 ? 19.152 -5.785 11.553 1.00 38.38 113 GLU A O 1
ATOM 859 N N . GLU A 1 114 ? 18.507 -3.664 11.382 1.00 40.31 114 GLU A N 1
ATOM 860 C CA . GLU A 1 114 ? 17.621 -3.792 12.556 1.00 40.31 114 GLU A CA 1
ATOM 861 C C . GLU A 1 114 ? 16.193 -3.265 12.356 1.00 40.31 114 GLU A C 1
ATOM 863 O O . GLU A 1 114 ? 15.655 -2.524 13.173 1.00 40.31 114 GLU A O 1
ATOM 868 N N . TYR A 1 115 ? 15.529 -3.715 11.289 1.00 41.59 115 TYR A N 1
ATOM 869 C CA . TYR A 1 115 ? 14.064 -3.703 11.231 1.00 41.59 115 TYR A CA 1
ATOM 870 C C . TYR A 1 115 ? 13.531 -5.073 11.654 1.00 41.59 115 TYR A C 1
ATOM 872 O O . TYR A 1 115 ? 13.520 -6.019 10.868 1.00 41.59 115 TYR A O 1
ATOM 880 N N . THR A 1 116 ? 13.086 -5.189 12.906 1.00 43.38 116 THR A N 1
ATOM 881 C CA . THR A 1 116 ? 12.420 -6.401 13.410 1.00 43.38 116 THR A CA 1
ATOM 882 C C . THR A 1 116 ? 11.100 -6.634 12.662 1.00 43.38 116 THR A C 1
ATOM 884 O O . THR A 1 116 ? 10.348 -5.690 12.422 1.00 43.38 116 THR A O 1
ATOM 887 N N . ASP A 1 117 ? 10.784 -7.891 12.326 1.00 47.25 117 ASP A N 1
ATOM 888 C CA . ASP A 1 117 ? 9.590 -8.299 11.551 1.00 47.25 117 ASP A CA 1
ATOM 889 C C . ASP A 1 117 ? 8.252 -7.794 12.136 1.00 47.25 117 ASP A C 1
ATOM 891 O O . ASP A 1 117 ? 7.240 -7.691 11.443 1.00 47.25 117 ASP A O 1
ATOM 895 N N . GLU A 1 118 ? 8.227 -7.427 13.419 1.00 40.97 118 GLU A N 1
ATOM 896 C CA . GLU A 1 118 ? 7.053 -6.849 14.075 1.00 40.97 118 GLU A CA 1
ATOM 897 C C . GLU A 1 118 ? 6.789 -5.380 13.705 1.00 40.97 118 GLU A C 1
ATOM 899 O O . GLU A 1 118 ? 5.634 -4.959 13.764 1.00 40.97 118 GLU A O 1
ATOM 904 N N . GLN A 1 119 ? 7.805 -4.620 13.278 1.00 44.66 119 GLN A N 1
ATOM 905 C CA . GLN A 1 119 ? 7.691 -3.196 12.926 1.00 44.66 119 GLN A CA 1
ATOM 906 C C . GLN A 1 119 ? 7.243 -2.942 11.479 1.00 44.66 119 GLN A C 1
ATOM 908 O O . GLN A 1 119 ? 6.932 -1.806 11.132 1.00 44.66 119 GLN A O 1
ATOM 913 N N . LYS A 1 120 ? 7.169 -3.982 10.640 1.00 49.44 120 LYS A N 1
ATOM 914 C CA . LYS A 1 120 ? 6.827 -3.858 9.213 1.00 49.44 120 LYS A CA 1
ATOM 915 C C . LYS A 1 120 ? 5.328 -4.005 8.912 1.00 49.44 120 LYS A C 1
ATOM 917 O O . LYS A 1 120 ? 4.908 -3.891 7.766 1.00 49.44 120 LYS A O 1
ATOM 922 N N . ARG A 1 121 ? 4.494 -4.242 9.932 1.00 55.44 121 ARG A N 1
ATOM 923 C CA . ARG A 1 121 ? 3.042 -4.397 9.762 1.00 55.44 121 ARG A CA 1
ATOM 924 C C . ARG A 1 121 ? 2.345 -3.041 9.694 1.00 55.44 121 ARG A C 1
ATOM 926 O O . ARG A 1 121 ? 2.349 -2.290 10.669 1.00 55.44 121 ARG A O 1
ATOM 933 N N . ALA A 1 122 ? 1.672 -2.774 8.577 1.00 65.56 122 ALA A N 1
ATOM 934 C CA . ALA A 1 122 ? 0.763 -1.645 8.453 1.00 65.56 122 ALA A CA 1
ATOM 935 C C . ALA A 1 122 ? -0.474 -1.914 9.327 1.00 65.56 122 ALA A C 1
ATOM 937 O O . ALA A 1 122 ? -1.358 -2.707 8.989 1.00 65.56 122 ALA A O 1
ATOM 938 N N . THR A 1 123 ? -0.475 -1.316 10.518 1.00 70.69 123 THR A N 1
ATOM 939 C CA . THR A 1 123 ? -1.568 -1.435 11.483 1.00 70.69 123 THR A CA 1
ATOM 940 C C . THR A 1 123 ? -2.351 -0.136 11.529 1.00 70.69 123 THR A C 1
ATOM 942 O O . THR A 1 123 ? -1.795 0.941 11.731 1.00 70.69 123 THR A O 1
ATOM 945 N N . TYR A 1 124 ? -3.660 -0.247 11.353 1.00 75.81 124 TYR A N 1
ATOM 946 C CA . TYR A 1 124 ? -4.563 0.887 11.239 1.00 75.81 124 TYR A CA 1
ATOM 947 C C . TYR A 1 124 ? -5.589 0.855 12.364 1.00 75.81 124 TYR A C 1
ATOM 949 O O . TYR A 1 124 ? -6.070 -0.204 12.779 1.00 75.81 124 TYR A O 1
ATOM 957 N N . SER A 1 125 ? -5.932 2.033 12.875 1.00 79.06 125 SER A N 1
ATOM 958 C CA . SER A 1 125 ? -7.077 2.180 13.773 1.00 79.06 125 SER A CA 1
ATOM 959 C C . SER A 1 125 ? -8.348 2.268 12.934 1.00 79.06 125 SER A C 1
ATOM 961 O O . SER A 1 125 ? -8.327 2.788 11.824 1.00 79.06 125 SER A O 1
ATOM 963 N N . LYS A 1 126 ? -9.487 1.799 13.450 1.00 78.75 126 LYS A N 1
ATOM 964 C CA . LYS A 1 126 ? -10.755 1.919 12.713 1.00 78.75 126 LYS A CA 1
ATOM 965 C C . LYS A 1 126 ? -11.038 3.385 12.348 1.00 78.75 126 LYS A C 1
ATOM 967 O O . LYS A 1 126 ? -11.100 4.234 13.234 1.00 78.75 126 LYS A O 1
ATOM 972 N N . GLY A 1 127 ? -11.276 3.646 11.067 1.00 75.19 127 GLY A N 1
ATOM 973 C CA . GLY A 1 127 ? -11.563 4.964 10.507 1.00 75.19 127 GLY A CA 1
ATOM 974 C C . GLY A 1 127 ? -10.334 5.810 10.169 1.00 75.19 127 GLY A C 1
ATOM 975 O O . GLY A 1 127 ? -10.522 6.948 9.755 1.00 75.19 127 GLY A O 1
ATOM 976 N N . SER A 1 128 ? -9.106 5.304 10.342 1.00 75.31 128 SER A N 1
ATOM 977 C CA . SER A 1 128 ? -7.925 5.983 9.797 1.00 75.31 128 SER A CA 1
ATOM 978 C C . SER A 1 128 ? -7.871 5.836 8.280 1.00 75.31 128 SER A C 1
ATOM 980 O O . SER A 1 128 ? -8.320 4.817 7.752 1.00 75.31 128 SER A O 1
ATOM 982 N N . GLU A 1 129 ? -7.289 6.825 7.608 1.00 76.06 129 GLU A N 1
ATOM 983 C CA . GLU A 1 129 ? -6.942 6.735 6.188 1.00 76.06 129 GLU A CA 1
ATOM 984 C C . GLU A 1 129 ? -5.981 5.563 5.962 1.00 76.06 129 GLU A C 1
ATOM 986 O O . GLU A 1 129 ? -5.100 5.296 6.791 1.00 76.06 129 GLU A O 1
ATOM 991 N N . ILE A 1 130 ? -6.206 4.833 4.874 1.00 76.19 130 ILE A N 1
ATOM 992 C CA . ILE A 1 130 ? -5.323 3.758 4.429 1.00 76.19 130 ILE A CA 1
ATOM 993 C C . ILE A 1 130 ? -4.427 4.326 3.333 1.00 76.19 130 ILE A C 1
ATOM 995 O O . ILE A 1 130 ? -4.887 5.048 2.452 1.00 76.19 130 ILE A O 1
ATOM 999 N N . TYR A 1 131 ? -3.138 4.012 3.405 1.00 70.69 131 TYR A N 1
ATOM 1000 C CA . TYR A 1 131 ? -2.204 4.357 2.341 1.00 70.69 131 TYR A CA 1
ATOM 1001 C C . TYR A 1 131 ? -2.320 3.318 1.228 1.00 70.69 131 TYR A C 1
ATOM 1003 O O . TYR A 1 131 ? -2.204 2.122 1.497 1.00 70.69 131 TYR A O 1
ATOM 1011 N N . ASP A 1 132 ? -2.551 3.783 0.002 1.00 69.12 132 ASP A N 1
ATOM 1012 C CA . ASP A 1 132 ? -2.531 2.943 -1.191 1.00 69.12 132 ASP A CA 1
ATOM 1013 C C . ASP A 1 132 ? -1.083 2.783 -1.665 1.00 69.12 132 ASP A C 1
ATOM 1015 O O . ASP A 1 132 ? -0.412 3.758 -2.010 1.00 69.12 132 ASP A O 1
ATOM 1019 N N . TYR A 1 133 ? -0.575 1.556 -1.612 1.00 75.06 133 TYR A N 1
ATOM 1020 C CA . TYR A 1 133 ? 0.783 1.235 -2.036 1.00 75.06 133 TYR A CA 1
ATOM 1021 C C . TYR A 1 133 ? 0.722 0.542 -3.383 1.00 75.06 133 TYR A C 1
ATOM 1023 O O . TYR A 1 133 ? -0.050 -0.392 -3.543 1.00 75.06 133 TYR A O 1
ATOM 1031 N N . ALA A 1 134 ? 1.574 0.912 -4.335 1.00 74.88 134 ALA A N 1
ATOM 1032 C CA . ALA A 1 134 ? 1.698 0.129 -5.558 1.00 74.88 134 ALA A CA 1
ATOM 1033 C C . ALA A 1 134 ? 2.339 -1.247 -5.260 1.00 74.88 134 ALA A C 1
ATOM 1035 O O . ALA A 1 134 ? 3.219 -1.340 -4.395 1.00 74.88 134 ALA A O 1
ATOM 1036 N N . PRO A 1 135 ? 1.945 -2.321 -5.967 1.00 78.56 135 PRO A N 1
ATOM 1037 C CA . PRO A 1 135 ? 2.659 -3.591 -5.903 1.00 78.56 135 PRO A CA 1
ATOM 1038 C C . PRO A 1 135 ? 4.097 -3.441 -6.426 1.00 78.56 135 PRO A C 1
ATOM 1040 O O . PRO A 1 135 ? 4.392 -2.496 -7.163 1.00 78.56 135 PRO A O 1
ATOM 1043 N N . PRO A 1 136 ? 5.012 -4.362 -6.069 1.00 77.06 136 PRO A N 1
ATOM 1044 C CA . PRO A 1 136 ? 6.408 -4.280 -6.487 1.00 77.06 136 PRO A CA 1
ATOM 1045 C C . PRO A 1 136 ? 6.540 -4.156 -8.005 1.00 77.06 136 PRO A C 1
ATOM 1047 O O . PRO A 1 136 ? 5.845 -4.852 -8.745 1.00 77.06 136 PRO A O 1
ATOM 1050 N N . ALA A 1 137 ? 7.451 -3.307 -8.474 1.00 76.88 137 ALA A N 1
ATOM 1051 C CA . ALA A 1 137 ? 7.728 -3.206 -9.899 1.00 76.88 137 ALA A CA 1
ATOM 1052 C C . ALA A 1 137 ? 8.281 -4.541 -10.424 1.00 76.88 137 ALA A C 1
ATOM 1054 O O . ALA A 1 137 ? 9.195 -5.124 -9.836 1.00 76.88 137 ALA A O 1
ATOM 1055 N N . LYS A 1 138 ? 7.728 -5.009 -11.543 1.00 79.75 138 LYS A N 1
ATOM 1056 C CA . LYS A 1 138 ? 8.191 -6.192 -12.267 1.00 79.75 138 LYS A CA 1
ATOM 1057 C C . LYS A 1 138 ? 8.370 -5.800 -13.726 1.00 79.75 138 LYS A C 1
ATOM 1059 O O . LYS A 1 138 ? 7.432 -5.317 -14.352 1.00 79.75 138 LYS A O 1
ATOM 1064 N N . GLU A 1 139 ? 9.584 -5.970 -14.235 1.00 82.62 139 GLU A N 1
ATOM 1065 C CA . GLU A 1 139 ? 9.949 -5.576 -15.598 1.00 82.62 139 GLU A CA 1
ATOM 1066 C C . GLU A 1 139 ? 8.994 -6.194 -16.621 1.00 82.62 139 GLU A C 1
ATOM 1068 O O . GLU A 1 139 ? 8.842 -7.414 -16.655 1.00 82.62 139 GLU A O 1
ATOM 1073 N N . GLY A 1 140 ? 8.350 -5.353 -17.434 1.00 79.00 140 GLY A N 1
ATOM 1074 C CA . GLY A 1 140 ? 7.435 -5.812 -18.473 1.00 79.00 140 GLY A CA 1
ATOM 1075 C C . GLY A 1 140 ? 6.017 -6.158 -18.015 1.00 79.00 140 GLY A C 1
ATOM 1076 O O . GLY A 1 140 ? 5.227 -6.651 -18.820 1.00 79.00 140 GLY A O 1
ATOM 1077 N N . TYR A 1 141 ? 5.668 -5.912 -16.748 1.00 84.19 141 TYR A N 1
ATOM 1078 C CA . TYR A 1 141 ? 4.337 -6.202 -16.214 1.00 84.19 141 TYR A CA 1
ATOM 1079 C C . TYR A 1 141 ? 3.717 -4.986 -15.518 1.00 84.19 141 TYR A C 1
ATOM 1081 O O . TYR A 1 141 ? 4.375 -4.275 -14.759 1.00 84.19 141 TYR A O 1
ATOM 1089 N N . HIS A 1 142 ? 2.409 -4.805 -15.694 1.00 81.69 142 HIS A N 1
ATOM 1090 C CA . HIS A 1 142 ? 1.596 -3.936 -14.852 1.00 81.69 142 HIS A CA 1
ATOM 1091 C C . HIS A 1 142 ? 1.120 -4.724 -13.630 1.00 81.69 142 HIS A C 1
ATOM 1093 O O . HIS A 1 142 ? 0.410 -5.725 -13.751 1.00 81.69 142 HIS A O 1
ATOM 1099 N N . GLY A 1 143 ? 1.535 -4.286 -12.442 1.00 83.00 143 GLY A N 1
ATOM 1100 C CA . GLY A 1 143 ? 1.090 -4.864 -11.179 1.00 83.00 143 GLY A CA 1
ATOM 1101 C C . GLY A 1 143 ? -0.169 -4.174 -10.654 1.00 83.00 143 GLY A C 1
ATOM 1102 O O . GLY A 1 143 ? -0.250 -2.947 -10.659 1.00 83.00 143 GLY A O 1
ATOM 1103 N N . ARG A 1 144 ? -1.113 -4.950 -10.119 1.00 85.69 144 ARG A N 1
ATOM 1104 C CA . ARG A 1 144 ? -2.201 -4.460 -9.252 1.00 85.69 144 ARG A CA 1
ATOM 1105 C C . ARG A 1 144 ? -2.407 -5.391 -8.057 1.00 85.69 144 ARG A C 1
ATOM 1107 O O . ARG A 1 144 ? -1.938 -6.525 -8.082 1.00 85.69 144 ARG A O 1
ATOM 1114 N N . TRP A 1 145 ? -3.132 -4.943 -7.039 1.00 88.50 145 TRP A N 1
ATOM 1115 C CA . TRP A 1 145 ? -3.624 -5.838 -5.989 1.00 88.50 145 TRP A CA 1
ATOM 1116 C C . TRP A 1 145 ? -4.908 -6.543 -6.428 1.00 88.50 145 TRP A C 1
ATOM 1118 O O . TRP A 1 145 ? -5.676 -6.024 -7.238 1.00 88.50 145 TRP A O 1
ATOM 1128 N N . ASP A 1 146 ? -5.134 -7.743 -5.906 1.00 91.94 146 ASP A N 1
ATOM 1129 C CA . ASP A 1 146 ? -6.355 -8.523 -6.114 1.00 91.94 146 ASP A CA 1
ATOM 1130 C C . ASP A 1 146 ? -7.591 -7.922 -5.425 1.00 91.94 146 ASP A C 1
ATOM 1132 O O . ASP A 1 146 ? -8.719 -8.136 -5.877 1.00 91.94 146 ASP A O 1
ATOM 1136 N N . VAL A 1 147 ? -7.375 -7.160 -4.350 1.00 89.56 147 VAL A N 1
ATOM 1137 C CA . VAL A 1 147 ? -8.408 -6.498 -3.553 1.00 89.56 147 VAL A CA 1
ATOM 1138 C C . VAL A 1 147 ? -8.213 -4.984 -3.587 1.00 89.56 147 VAL A C 1
ATOM 1140 O O . VAL A 1 147 ? -7.134 -4.476 -3.288 1.00 89.56 147 VAL A O 1
ATOM 1143 N N . GLU A 1 148 ? -9.291 -4.259 -3.891 1.00 87.88 148 GLU A N 1
ATOM 1144 C CA . GLU A 1 148 ? -9.350 -2.805 -3.730 1.00 87.88 148 GLU A CA 1
ATOM 1145 C C . GLU A 1 148 ? -9.578 -2.453 -2.255 1.00 87.88 148 GLU A C 1
ATOM 1147 O O . GLU A 1 148 ? -10.542 -2.908 -1.628 1.00 87.88 148 GLU A O 1
ATOM 1152 N N . LEU A 1 149 ? -8.684 -1.640 -1.695 1.00 87.12 149 LEU A N 1
ATOM 1153 C CA . LEU A 1 149 ? -8.806 -1.152 -0.326 1.00 87.12 149 LEU A CA 1
ATOM 1154 C C . LEU A 1 149 ? -9.818 0.001 -0.248 1.00 87.12 149 LEU A C 1
ATOM 1156 O O . LEU A 1 149 ? -9.888 0.826 -1.158 1.00 87.12 149 LEU A O 1
ATOM 1160 N N . PRO A 1 150 ? -10.597 0.103 0.844 1.00 88.19 150 PRO A N 1
ATOM 1161 C CA . PRO A 1 150 ? -11.397 1.295 1.099 1.00 88.19 150 PRO A CA 1
ATOM 1162 C C . PRO A 1 150 ? -10.501 2.493 1.454 1.00 88.19 150 PRO A C 1
ATOM 1164 O O . PRO A 1 150 ? -9.421 2.318 2.010 1.00 88.19 150 PRO A O 1
ATOM 1167 N N . ASP A 1 151 ? -10.999 3.720 1.266 1.00 86.12 151 ASP A N 1
ATOM 1168 C CA . ASP A 1 151 ? -10.269 4.946 1.647 1.00 86.12 151 ASP A CA 1
ATOM 1169 C C . ASP A 1 151 ? -9.942 5.008 3.154 1.00 86.12 151 ASP A C 1
ATOM 1171 O O . ASP A 1 151 ? -8.970 5.630 3.585 1.00 86.12 151 ASP A O 1
ATOM 1175 N N . THR A 1 152 ? -10.783 4.380 3.988 1.00 84.69 152 THR A N 1
ATOM 1176 C CA . THR A 1 152 ? -10.623 4.357 5.449 1.00 84.69 152 THR A CA 1
ATOM 1177 C C . THR A 1 152 ? -10.852 2.972 6.031 1.00 84.69 152 THR A C 1
ATOM 1179 O O . THR A 1 152 ? -11.687 2.204 5.554 1.00 84.69 152 THR A O 1
ATOM 1182 N N . MET A 1 153 ? -10.150 2.676 7.127 1.00 85.56 153 MET A N 1
ATOM 1183 C CA . MET A 1 153 ? -10.187 1.361 7.754 1.00 85.56 153 MET A CA 1
ATOM 1184 C C . MET A 1 153 ? -11.561 1.036 8.346 1.00 85.56 153 MET A C 1
ATOM 1186 O O . MET A 1 153 ? -11.987 1.603 9.356 1.00 85.56 153 MET A O 1
ATOM 1190 N N . ASP A 1 154 ? -12.255 0.067 7.763 1.00 87.25 154 ASP A N 1
ATOM 1191 C CA . ASP A 1 154 ? -13.622 -0.305 8.138 1.00 87.25 154 ASP A CA 1
ATOM 1192 C C . ASP A 1 154 ? -13.691 -1.259 9.347 1.00 87.25 154 ASP A C 1
ATOM 1194 O O . ASP A 1 154 ? -14.749 -1.444 9.967 1.00 87.25 154 ASP A O 1
ATOM 1198 N N . GLY A 1 155 ? -12.539 -1.777 9.768 1.00 83.44 155 GLY A N 1
ATOM 1199 C CA . GLY A 1 155 ? -12.388 -2.692 10.892 1.00 83.44 155 GLY A CA 1
ATOM 1200 C C . GLY A 1 155 ? -12.399 -4.166 10.492 1.00 83.44 155 GLY A C 1
ATOM 1201 O O . GLY A 1 155 ? -12.835 -4.995 11.292 1.00 83.44 155 GLY A O 1
ATOM 1202 N N . ASN A 1 156 ? -11.944 -4.474 9.280 1.00 86.75 156 ASN A N 1
ATOM 1203 C CA . ASN A 1 156 ? -11.603 -5.820 8.836 1.00 86.75 156 ASN A CA 1
ATOM 1204 C C . ASN A 1 156 ? -10.101 -5.910 8.562 1.00 86.75 156 ASN A C 1
ATOM 1206 O O . ASN A 1 156 ? -9.501 -4.923 8.160 1.00 86.75 156 ASN A O 1
ATOM 1210 N N . ASP A 1 157 ? -9.498 -7.076 8.779 1.00 87.69 157 ASP A N 1
ATOM 1211 C CA . ASP A 1 157 ? -8.125 -7.315 8.328 1.00 87.69 157 ASP A CA 1
ATOM 1212 C C . ASP A 1 157 ? -8.138 -7.630 6.825 1.00 87.69 157 ASP A C 1
ATOM 1214 O O . ASP A 1 157 ? -9.051 -8.312 6.349 1.00 87.69 157 ASP A O 1
ATOM 1218 N N . TYR A 1 158 ? -7.131 -7.149 6.095 1.00 85.75 158 TYR A N 1
ATOM 1219 C CA . TYR A 1 158 ? -6.996 -7.344 4.651 1.00 85.75 158 TYR A CA 1
ATOM 1220 C C . TYR A 1 158 ? -5.707 -8.096 4.320 1.00 85.75 158 TYR A C 1
ATOM 1222 O O . TYR A 1 158 ? -4.661 -7.862 4.930 1.00 85.75 158 TYR A O 1
ATOM 1230 N N . GLU A 1 159 ? -5.791 -8.983 3.334 1.00 90.06 159 GLU A N 1
ATOM 1231 C CA . GLU A 1 159 ? -4.660 -9.691 2.736 1.00 90.06 159 GLU A CA 1
ATOM 1232 C C . GLU A 1 159 ? -4.713 -9.428 1.230 1.00 90.06 159 GLU A C 1
ATOM 1234 O O . GLU A 1 159 ? -5.700 -9.776 0.587 1.00 90.06 159 GLU A O 1
ATOM 1239 N N . LEU A 1 160 ? -3.702 -8.731 0.710 1.00 88.44 160 LEU A N 1
ATOM 1240 C CA . LEU A 1 160 ? -3.612 -8.310 -0.685 1.00 88.44 160 LEU A CA 1
ATOM 1241 C C . LEU A 1 160 ? -2.542 -9.132 -1.391 1.00 88.44 160 LEU A C 1
ATOM 1243 O O . LEU A 1 160 ? -1.416 -9.229 -0.907 1.00 88.44 160 LEU A O 1
ATOM 1247 N N . HIS A 1 161 ? -2.867 -9.663 -2.559 1.00 90.00 161 HIS A N 1
ATOM 1248 C CA . HIS A 1 161 ? -1.966 -10.431 -3.407 1.00 90.00 161 HIS A CA 1
ATOM 1249 C C . HIS A 1 161 ? -1.672 -9.668 -4.695 1.00 90.00 161 HIS A C 1
ATOM 1251 O O . HIS A 1 161 ? -2.585 -9.208 -5.384 1.00 90.00 161 HIS A O 1
ATOM 1257 N N . ALA A 1 162 ? -0.388 -9.523 -5.024 1.00 87.88 162 ALA A N 1
ATOM 1258 C CA . ALA A 1 162 ? 0.031 -8.884 -6.262 1.00 87.88 162 ALA A CA 1
ATOM 1259 C C . ALA A 1 162 ? -0.357 -9.752 -7.469 1.00 87.88 162 ALA A C 1
ATOM 1261 O O . ALA A 1 162 ? -0.024 -10.937 -7.543 1.00 87.88 162 ALA A O 1
ATOM 1262 N N . ILE A 1 163 ? -1.033 -9.137 -8.433 1.00 86.88 163 ILE A N 1
ATOM 1263 C CA . ILE A 1 163 ? -1.362 -9.701 -9.739 1.00 86.88 163 ILE A CA 1
ATOM 1264 C C . ILE A 1 163 ? -0.572 -8.925 -10.785 1.00 86.88 163 ILE A C 1
ATOM 1266 O O . ILE A 1 163 ? -0.670 -7.700 -10.850 1.00 86.88 163 ILE A O 1
ATOM 1270 N N . TYR A 1 164 ? 0.176 -9.644 -11.618 1.00 88.94 164 TYR A N 1
ATOM 1271 C CA . TYR A 1 164 ? 0.939 -9.074 -12.723 1.00 88.94 164 TYR A CA 1
ATOM 1272 C C . TYR A 1 164 ? 0.318 -9.457 -14.059 1.00 88.94 164 TYR A C 1
ATOM 1274 O O . TYR A 1 164 ? 0.134 -10.639 -14.353 1.00 88.94 164 TYR A O 1
ATOM 1282 N N . GLU A 1 165 ? 0.041 -8.454 -14.882 1.00 87.69 165 GLU A N 1
ATOM 1283 C CA . GLU A 1 165 ? -0.374 -8.624 -16.273 1.00 87.69 165 GLU A CA 1
ATOM 1284 C C . GLU A 1 165 ? 0.726 -8.106 -17.189 1.00 87.69 165 GLU A C 1
ATOM 1286 O O . GLU A 1 165 ? 1.373 -7.111 -16.872 1.00 87.69 165 GLU A O 1
ATOM 1291 N N . ILE A 1 166 ? 0.974 -8.807 -18.297 1.00 89.81 166 ILE A N 1
ATOM 1292 C CA . ILE A 1 166 ? 1.970 -8.380 -19.287 1.00 89.81 166 ILE A CA 1
ATOM 1293 C C . ILE A 1 166 ? 1.566 -6.994 -19.794 1.00 89.81 166 ILE A C 1
ATOM 1295 O O . ILE A 1 166 ? 0.408 -6.790 -20.159 1.00 89.81 166 ILE A O 1
ATOM 1299 N N . GLY A 1 167 ? 2.508 -6.052 -19.756 1.00 87.75 167 GLY A N 1
ATOM 1300 C CA . GLY A 1 167 ? 2.290 -4.692 -20.231 1.00 87.75 167 GLY A CA 1
ATOM 1301 C C . GLY A 1 167 ? 2.549 -4.549 -21.724 1.00 87.75 167 GLY A C 1
ATOM 1302 O O . GLY A 1 167 ? 3.404 -5.243 -22.280 1.00 87.75 167 GLY A O 1
ATOM 1303 N N . ASP A 1 168 ? 1.819 -3.625 -22.342 1.00 87.81 168 ASP A N 1
ATOM 1304 C CA . ASP A 1 168 ? 2.122 -3.128 -23.680 1.00 87.81 168 ASP A CA 1
ATOM 1305 C C . ASP A 1 168 ? 3.043 -1.916 -23.542 1.00 87.81 168 ASP A C 1
ATOM 1307 O O . ASP A 1 168 ? 2.745 -0.987 -22.788 1.00 87.81 168 ASP A O 1
ATOM 1311 N N . PHE A 1 169 ? 4.151 -1.920 -24.277 1.00 89.25 169 PHE A N 1
ATOM 1312 C CA . PHE A 1 169 ? 5.158 -0.863 -24.230 1.00 89.25 169 PHE A CA 1
ATOM 1313 C C . PHE A 1 169 ? 5.390 -0.283 -25.613 1.00 89.25 169 PHE A C 1
ATOM 1315 O O . PHE A 1 169 ? 5.165 -0.940 -26.635 1.00 89.25 169 PHE A O 1
ATOM 1322 N N . THR A 1 170 ? 5.833 0.969 -25.638 1.00 87.88 170 THR A N 1
ATOM 1323 C CA . THR A 1 170 ? 6.135 1.685 -26.872 1.00 87.88 170 THR A CA 1
ATOM 1324 C C . THR A 1 170 ? 7.639 1.844 -27.039 1.00 87.88 170 THR A C 1
ATOM 1326 O O . THR A 1 170 ? 8.321 2.419 -26.192 1.00 87.88 170 THR A O 1
ATOM 1329 N N . LEU A 1 171 ? 8.151 1.350 -28.165 1.00 89.62 171 LEU A N 1
ATOM 1330 C CA . LEU A 1 171 ? 9.489 1.635 -28.658 1.00 89.62 171 LEU A CA 1
ATOM 1331 C C . LEU A 1 171 ? 9.398 2.737 -29.712 1.00 89.62 171 LEU A C 1
ATOM 1333 O O . LEU A 1 171 ? 8.786 2.543 -30.765 1.00 89.62 171 LEU A O 1
ATOM 1337 N N . THR A 1 172 ? 10.055 3.859 -29.451 1.00 88.81 172 THR A N 1
ATOM 1338 C CA . THR A 1 172 ? 10.208 4.957 -30.405 1.00 88.81 172 THR A CA 1
ATOM 1339 C C . THR A 1 172 ? 11.661 5.037 -30.845 1.00 88.81 172 THR A C 1
ATOM 1341 O O . THR A 1 172 ? 12.572 5.009 -30.024 1.00 88.81 172 THR A O 1
ATOM 1344 N N . ILE A 1 173 ? 11.887 5.117 -32.150 1.00 86.38 173 ILE A N 1
ATOM 1345 C CA . ILE A 1 173 ? 13.194 5.390 -32.737 1.00 86.38 173 ILE A CA 1
ATOM 1346 C C . ILE A 1 173 ? 13.082 6.744 -33.416 1.00 86.38 173 ILE A C 1
ATOM 1348 O O . ILE A 1 173 ? 12.287 6.907 -34.344 1.00 86.38 173 ILE A O 1
ATOM 1352 N N . GLU A 1 174 ? 13.861 7.702 -32.940 1.00 86.06 174 GLU A N 1
ATOM 1353 C CA . GLU A 1 174 ? 13.826 9.081 -33.415 1.00 86.06 174 GLU A CA 1
ATOM 1354 C C . GLU A 1 174 ? 15.230 9.655 -33.559 1.00 86.06 174 GLU A C 1
ATOM 1356 O O . GLU A 1 174 ? 16.219 9.102 -33.064 1.00 86.06 174 GLU A O 1
ATOM 1361 N N . ASP A 1 175 ? 15.321 10.763 -34.284 1.00 79.19 175 ASP A N 1
ATOM 1362 C CA . ASP A 1 175 ? 16.584 11.460 -34.452 1.00 79.19 175 ASP A CA 1
ATOM 1363 C C . ASP A 1 175 ? 17.063 12.047 -33.118 1.00 79.19 175 ASP A C 1
ATOM 1365 O O . ASP A 1 175 ? 16.362 12.813 -32.447 1.00 79.19 175 ASP A O 1
ATOM 1369 N N . GLY A 1 176 ? 18.266 11.650 -32.702 1.00 65.56 176 GLY A N 1
ATOM 1370 C CA . GLY A 1 176 ? 18.886 12.157 -31.489 1.00 65.56 176 GLY A CA 1
ATOM 1371 C C . GLY A 1 176 ? 19.596 13.450 -31.798 1.00 65.56 176 GLY A C 1
ATOM 1372 O O . GLY A 1 176 ? 20.741 13.469 -32.246 1.00 65.56 176 GLY A O 1
ATOM 1373 N N . HIS A 1 177 ? 18.926 14.564 -31.549 1.00 59.91 177 HIS A N 1
ATOM 1374 C CA . HIS A 1 177 ? 19.591 15.836 -31.724 1.00 59.91 177 HIS A CA 1
ATOM 1375 C C . HIS A 1 177 ? 20.733 15.997 -30.706 1.00 59.91 177 HIS A C 1
ATOM 1377 O O . HIS A 1 177 ? 20.530 15.882 -29.497 1.00 59.91 177 HIS A O 1
ATOM 1383 N N . ASN A 1 178 ? 21.932 16.320 -31.192 1.00 48.91 178 ASN A N 1
ATOM 1384 C CA . ASN A 1 178 ? 23.005 16.894 -30.387 1.00 48.91 178 ASN A CA 1
ATOM 1385 C C . ASN A 1 178 ? 23.532 18.148 -31.109 1.00 48.91 178 ASN A C 1
ATOM 1387 O O . ASN A 1 178 ? 24.399 18.023 -31.978 1.00 48.91 178 ASN A O 1
ATOM 1391 N N . PRO A 1 179 ? 23.029 19.365 -30.818 1.00 46.09 179 PRO A N 1
ATOM 1392 C CA . PRO A 1 179 ? 23.601 20.575 -31.377 1.00 46.09 179 PRO A CA 1
ATOM 1393 C C . PRO A 1 179 ? 24.798 20.969 -30.520 1.00 46.09 179 PRO A C 1
ATOM 1395 O O . PRO A 1 179 ? 24.655 21.626 -29.488 1.00 46.09 179 PRO A O 1
ATOM 1398 N N . VAL A 1 180 ? 26.005 20.617 -30.948 1.00 42.12 180 VAL A N 1
ATOM 1399 C CA . VAL A 1 180 ? 27.200 21.287 -30.429 1.00 42.12 180 VAL A CA 1
ATOM 1400 C C . VAL A 1 180 ? 27.879 21.999 -31.588 1.00 42.12 180 VAL A C 1
ATOM 1402 O O . VAL A 1 180 ? 28.713 21.439 -32.283 1.00 42.12 180 VAL A O 1
ATOM 1405 N N . GLY A 1 181 ? 27.471 23.251 -31.815 1.00 49.38 181 GLY A N 1
ATOM 1406 C CA . GLY A 1 181 ? 28.046 24.135 -32.829 1.00 49.38 181 GLY A CA 1
ATOM 1407 C C . GLY A 1 181 ? 27.103 25.262 -33.258 1.00 49.38 181 GLY A C 1
ATOM 1408 O O . GLY A 1 181 ? 25.933 25.282 -32.891 1.00 49.38 181 GLY A O 1
ATOM 1409 N N . GLU A 1 182 ? 27.610 26.196 -34.072 1.00 38.53 182 GLU A N 1
ATOM 1410 C CA . GLU A 1 182 ? 26.941 27.416 -34.589 1.00 38.53 182 GLU A CA 1
ATOM 1411 C C . GLU A 1 182 ? 25.666 27.151 -35.436 1.00 38.53 182 GLU A C 1
ATOM 1413 O O . GLU A 1 182 ? 25.064 28.076 -35.970 1.00 38.53 182 GLU A O 1
ATOM 1418 N N . HIS A 1 183 ? 25.234 25.890 -35.536 1.00 44.81 183 HIS A N 1
ATOM 1419 C CA . HIS A 1 183 ? 24.034 25.422 -36.233 1.00 44.81 183 HIS A CA 1
ATOM 1420 C C . HIS A 1 183 ? 22.992 24.816 -35.275 1.00 44.81 183 HIS A C 1
ATOM 1422 O O . HIS A 1 183 ? 22.208 23.964 -35.684 1.00 44.81 183 HIS A O 1
ATOM 1428 N N . ALA A 1 184 ? 22.962 25.233 -34.005 1.00 44.47 184 ALA A N 1
ATOM 1429 C CA . ALA A 1 184 ? 21.812 24.982 -33.139 1.00 44.47 184 ALA A CA 1
ATOM 1430 C C . ALA A 1 184 ? 20.595 25.719 -33.726 1.00 44.47 184 ALA A C 1
ATOM 1432 O O . ALA A 1 184 ? 20.441 26.928 -33.552 1.00 44.47 184 ALA A O 1
ATOM 1433 N N . VAL A 1 185 ? 19.794 25.003 -34.510 1.00 44.06 185 VAL A N 1
ATOM 1434 C CA . VAL A 1 185 ? 18.540 25.507 -35.067 1.00 44.06 185 VAL A CA 1
ATOM 1435 C C . VAL A 1 185 ? 17.454 25.317 -34.005 1.00 44.06 185 VAL A C 1
ATOM 1437 O O . VAL A 1 185 ? 17.410 24.277 -33.359 1.00 44.06 185 VAL A O 1
ATOM 1440 N N . ASP A 1 186 ? 16.642 26.359 -33.812 1.00 43.22 186 ASP A N 1
ATOM 1441 C CA . ASP A 1 186 ? 15.621 26.533 -32.769 1.00 43.22 186 ASP A CA 1
ATOM 1442 C C . ASP A 1 186 ? 14.842 25.259 -32.377 1.00 43.22 186 ASP A C 1
ATOM 1444 O O . ASP A 1 186 ? 14.479 24.454 -33.239 1.00 43.22 186 ASP A O 1
ATOM 1448 N N . GLU A 1 187 ? 14.514 25.173 -31.076 1.00 50.84 187 GLU A N 1
ATOM 1449 C CA . GLU A 1 187 ? 13.772 24.144 -30.304 1.00 50.84 187 GLU A CA 1
ATOM 1450 C C . GLU A 1 187 ? 12.389 23.710 -30.869 1.00 50.84 187 GLU A C 1
ATOM 1452 O O . GLU A 1 187 ? 11.622 23.033 -30.191 1.00 50.84 187 GLU A O 1
ATOM 1457 N N . GLU A 1 188 ? 12.043 24.086 -32.101 1.00 49.38 188 GLU A N 1
ATOM 1458 C CA . GLU A 1 188 ? 10.739 23.887 -32.745 1.00 49.38 188 GLU A CA 1
ATOM 1459 C C . GLU A 1 188 ? 10.874 23.208 -34.127 1.00 49.38 188 GLU A C 1
ATOM 1461 O O . GLU A 1 188 ? 10.141 23.515 -35.067 1.00 49.38 188 GLU A O 1
ATOM 1466 N N . HIS A 1 189 ? 11.837 22.293 -34.278 1.00 47.66 189 HIS A N 1
ATOM 1467 C CA . HIS A 1 189 ? 11.887 21.362 -35.410 1.00 47.66 189 HIS A CA 1
ATOM 1468 C C . HIS A 1 189 ? 11.352 19.997 -34.966 1.00 47.66 189 HIS A C 1
ATOM 1470 O O . HIS A 1 189 ? 11.827 19.424 -33.991 1.00 47.66 189 HIS A O 1
ATOM 1476 N N . ASP A 1 190 ? 10.325 19.521 -35.671 1.00 49.25 190 ASP A N 1
ATOM 1477 C CA . ASP A 1 190 ? 9.639 18.246 -35.438 1.00 49.25 190 ASP A CA 1
ATOM 1478 C C . ASP A 1 190 ? 10.671 17.106 -35.413 1.00 49.25 190 ASP A C 1
ATOM 1480 O O . ASP A 1 190 ? 11.415 16.929 -36.380 1.00 49.25 190 ASP A O 1
ATOM 1484 N N . HIS A 1 191 ? 10.758 16.373 -34.299 1.00 59.88 191 HIS A N 1
ATOM 1485 C CA . HIS A 1 191 ? 11.636 15.210 -34.190 1.00 59.88 191 HIS A CA 1
ATOM 1486 C C . HIS A 1 191 ? 11.238 14.218 -35.286 1.00 59.88 191 HIS A C 1
ATOM 1488 O O . HIS A 1 191 ? 10.088 13.774 -35.328 1.00 59.88 191 HIS A O 1
ATOM 1494 N N . GLU A 1 192 ? 12.158 13.875 -36.193 1.00 70.12 192 GLU A N 1
ATOM 1495 C CA . GLU A 1 192 ? 11.851 12.862 -37.198 1.00 70.12 192 GLU A CA 1
ATOM 1496 C C . GLU A 1 192 ? 11.778 11.503 -36.500 1.00 70.12 192 GLU A C 1
ATOM 1498 O O . GLU A 1 192 ? 12.781 10.899 -36.113 1.00 70.12 192 GLU A O 1
ATOM 1503 N N . VAL A 1 193 ? 10.547 11.044 -36.293 1.00 78.44 193 VAL A N 1
ATOM 1504 C CA . VAL A 1 193 ? 10.267 9.715 -35.771 1.00 78.44 193 VAL A CA 1
ATOM 1505 C C . VAL A 1 193 ? 10.419 8.724 -36.918 1.00 78.44 193 VAL A C 1
ATOM 1507 O O . VAL A 1 193 ? 9.551 8.613 -37.785 1.00 78.44 193 VAL A O 1
ATOM 1510 N N . PHE A 1 194 ? 11.523 7.980 -36.911 1.00 79.69 194 PHE A N 1
ATOM 1511 C CA . PHE A 1 194 ? 11.797 6.943 -37.903 1.00 79.69 194 PHE A CA 1
ATOM 1512 C C . PHE A 1 194 ? 10.821 5.778 -37.775 1.00 79.69 194 PHE A C 1
ATOM 1514 O O . PHE A 1 194 ? 10.353 5.232 -38.776 1.00 79.69 194 PHE A O 1
ATOM 1521 N N . LYS A 1 195 ? 10.521 5.371 -36.536 1.00 84.38 195 LYS A N 1
ATOM 1522 C CA . LYS A 1 195 ? 9.600 4.268 -36.270 1.00 84.38 195 LYS A CA 1
ATOM 1523 C C . LYS A 1 195 ? 9.039 4.338 -34.859 1.00 84.38 195 LYS A C 1
ATOM 1525 O O . LYS A 1 195 ? 9.764 4.591 -33.903 1.00 84.38 195 LYS A O 1
ATOM 1530 N N . THR A 1 196 ? 7.764 4.003 -34.731 1.00 89.56 196 THR A N 1
ATOM 1531 C CA . THR A 1 196 ? 7.126 3.740 -33.441 1.00 89.56 196 THR A CA 1
ATOM 1532 C C . THR A 1 196 ? 6.470 2.374 -33.505 1.00 89.56 196 THR A C 1
ATOM 1534 O O . THR A 1 196 ? 5.695 2.096 -34.423 1.00 89.56 196 THR A O 1
ATOM 1537 N N . VAL A 1 197 ? 6.789 1.510 -32.546 1.00 91.06 197 VAL A N 1
ATOM 1538 C CA . VAL A 1 197 ? 6.183 0.186 -32.405 1.00 91.06 197 VAL A CA 1
ATOM 1539 C C . VAL A 1 197 ? 5.615 0.057 -31.003 1.00 91.06 197 VAL A C 1
ATOM 1541 O O . VAL A 1 197 ? 6.318 0.298 -30.029 1.00 91.06 197 VAL A O 1
ATOM 1544 N N . THR A 1 198 ? 4.362 -0.378 -30.907 1.00 92.31 198 THR A N 1
ATOM 1545 C CA . THR A 1 198 ? 3.732 -0.768 -29.642 1.00 92.31 198 THR A CA 1
ATOM 1546 C C . THR A 1 198 ? 3.430 -2.258 -29.697 1.00 92.31 198 THR A C 1
ATOM 1548 O O . THR A 1 198 ? 2.832 -2.730 -30.666 1.00 92.31 198 THR A O 1
ATOM 1551 N N . ALA A 1 199 ? 3.865 -2.999 -28.684 1.00 91.44 199 ALA A N 1
ATOM 1552 C CA . ALA A 1 199 ? 3.665 -4.439 -28.564 1.00 91.44 199 ALA A CA 1
ATOM 1553 C C . ALA A 1 199 ? 3.734 -4.860 -27.090 1.00 91.44 199 ALA A C 1
ATOM 1555 O O . ALA A 1 199 ? 4.194 -4.090 -26.244 1.00 91.44 199 ALA A O 1
ATOM 1556 N N . ALA A 1 200 ? 3.308 -6.088 -26.798 1.00 91.81 200 ALA A N 1
ATOM 1557 C CA . ALA A 1 200 ? 3.433 -6.658 -25.465 1.00 91.81 200 ALA A CA 1
ATOM 1558 C C . ALA A 1 200 ? 4.906 -6.927 -25.129 1.00 91.81 200 ALA A C 1
ATOM 1560 O O . ALA A 1 200 ? 5.709 -7.253 -26.009 1.00 91.81 200 ALA A O 1
ATOM 1561 N N . PHE A 1 201 ? 5.275 -6.820 -23.852 1.00 91.88 201 PHE A N 1
ATOM 1562 C CA . PHE A 1 201 ? 6.626 -7.148 -23.396 1.00 91.88 201 PHE A CA 1
ATOM 1563 C C . PHE A 1 201 ? 7.078 -8.537 -23.871 1.00 91.88 201 PHE A C 1
ATOM 1565 O O . PHE A 1 201 ? 6.385 -9.538 -23.679 1.00 91.88 201 PHE A O 1
ATOM 1572 N N . GLY A 1 202 ? 8.278 -8.594 -24.453 1.00 88.75 202 GLY A N 1
ATOM 1573 C CA . GLY A 1 202 ? 8.879 -9.829 -24.951 1.00 88.75 202 GLY A CA 1
ATOM 1574 C C . GLY A 1 202 ? 8.403 -10.279 -26.336 1.00 88.75 202 GLY A C 1
ATOM 1575 O O . GLY A 1 202 ? 9.007 -11.202 -26.888 1.00 88.75 202 GLY A O 1
ATOM 1576 N N . ASP A 1 203 ? 7.393 -9.635 -26.933 1.00 93.38 203 ASP A N 1
ATOM 1577 C CA . ASP A 1 203 ? 7.023 -9.921 -28.321 1.00 93.38 203 ASP A CA 1
ATOM 1578 C C . ASP A 1 203 ? 8.174 -9.537 -29.269 1.00 93.38 203 ASP A C 1
ATOM 1580 O O . ASP A 1 203 ? 8.848 -8.521 -29.050 1.00 93.38 203 ASP A O 1
ATOM 1584 N N . PRO A 1 204 ? 8.433 -10.337 -30.322 1.00 91.12 204 PRO A N 1
ATOM 1585 C CA . PRO A 1 204 ? 9.483 -10.035 -31.284 1.00 91.12 204 PRO A CA 1
ATOM 1586 C C . PRO A 1 204 ? 9.156 -8.749 -32.043 1.00 91.12 204 PRO A C 1
ATOM 1588 O O . PRO A 1 204 ? 8.034 -8.569 -32.522 1.00 91.12 204 PRO A O 1
ATOM 1591 N N . ILE A 1 205 ? 10.153 -7.881 -32.203 1.00 89.69 205 ILE A N 1
ATOM 1592 C CA . ILE A 1 205 ? 10.024 -6.643 -32.974 1.00 89.69 205 ILE A CA 1
ATOM 1593 C C . ILE A 1 205 ? 10.791 -6.793 -34.285 1.00 89.69 205 ILE A C 1
ATOM 1595 O O . ILE A 1 205 ? 11.961 -7.168 -34.299 1.00 89.69 205 ILE A O 1
ATOM 1599 N N . ASP A 1 206 ? 10.141 -6.458 -35.400 1.00 86.88 206 ASP A N 1
ATOM 1600 C CA . ASP A 1 206 ? 10.821 -6.321 -36.685 1.00 86.88 206 ASP A CA 1
ATOM 1601 C C . ASP A 1 206 ? 11.342 -4.889 -36.854 1.00 86.88 206 ASP A C 1
ATOM 1603 O O . ASP A 1 206 ? 10.562 -3.957 -37.064 1.00 86.88 206 ASP A O 1
ATOM 1607 N N . LEU A 1 207 ? 12.662 -4.729 -36.747 1.00 85.56 207 LEU A N 1
ATOM 1608 C CA . LEU A 1 207 ? 13.391 -3.480 -36.995 1.00 85.56 207 LEU A CA 1
ATOM 1609 C C . LEU A 1 207 ? 14.321 -3.588 -38.216 1.00 85.56 207 LEU A C 1
ATOM 1611 O O . LEU A 1 207 ? 15.231 -2.780 -38.369 1.00 85.56 207 LEU A O 1
ATOM 1615 N N . SER A 1 208 ? 14.134 -4.592 -39.080 1.00 81.75 208 SER A N 1
ATOM 1616 C CA . SER A 1 208 ? 15.027 -4.833 -40.229 1.00 81.75 208 SER A CA 1
ATOM 1617 C C . SER A 1 208 ? 14.993 -3.728 -41.294 1.00 81.75 208 SER A C 1
ATOM 1619 O O . SER A 1 208 ? 15.924 -3.593 -42.087 1.00 81.75 208 SER A O 1
ATOM 1621 N N . ASP A 1 209 ? 13.928 -2.934 -41.295 1.00 80.81 209 ASP A N 1
ATOM 1622 C CA . ASP A 1 209 ? 13.706 -1.747 -42.116 1.00 80.81 209 ASP A CA 1
ATOM 1623 C C . ASP A 1 209 ? 14.358 -0.478 -41.546 1.00 80.81 209 ASP A C 1
ATOM 1625 O O . ASP A 1 209 ? 14.499 0.506 -42.271 1.00 80.81 209 ASP A O 1
ATOM 1629 N N . VAL A 1 210 ? 14.775 -0.491 -40.277 1.00 82.69 210 VAL A N 1
ATOM 1630 C CA . VAL A 1 210 ? 15.381 0.664 -39.613 1.00 82.69 210 VAL A CA 1
ATOM 1631 C C . VAL A 1 210 ? 16.888 0.648 -39.841 1.00 82.69 210 VAL A C 1
ATOM 1633 O O . VAL A 1 210 ? 17.610 -0.222 -39.354 1.00 82.69 210 VAL A O 1
ATOM 1636 N N . GLN A 1 211 ? 17.378 1.632 -40.589 1.00 81.19 211 GLN A N 1
ATOM 1637 C CA . GLN A 1 211 ? 18.798 1.809 -40.889 1.00 81.19 211 GLN A CA 1
ATOM 1638 C C . GLN A 1 211 ? 19.293 3.128 -40.298 1.00 81.19 211 GLN A C 1
ATOM 1640 O O . GLN A 1 211 ? 18.533 4.090 -40.217 1.00 81.19 211 GLN A O 1
ATOM 1645 N N . LEU A 1 212 ? 20.566 3.170 -39.891 1.00 82.75 212 LEU A N 1
ATOM 1646 C CA . LEU A 1 212 ? 21.193 4.428 -39.485 1.00 82.75 212 LEU A CA 1
ATOM 1647 C C . LEU A 1 212 ? 21.178 5.406 -40.669 1.00 82.75 212 LEU A C 1
ATOM 1649 O O . LEU A 1 212 ? 21.460 4.976 -41.795 1.00 82.75 212 LEU A O 1
ATOM 1653 N N . PRO A 1 213 ? 20.881 6.694 -40.434 1.00 80.69 213 PRO A N 1
ATOM 1654 C CA . PRO A 1 213 ? 20.964 7.696 -41.483 1.00 80.69 213 PRO A CA 1
ATOM 1655 C C . PRO A 1 213 ? 22.413 7.864 -41.963 1.00 80.69 213 PRO A C 1
ATOM 1657 O O . PRO A 1 213 ? 23.372 7.509 -41.272 1.00 80.69 213 PRO A O 1
ATOM 1660 N N . GLU A 1 214 ? 22.579 8.394 -43.177 1.00 78.81 214 GLU A N 1
ATOM 1661 C CA . GLU A 1 214 ? 23.909 8.690 -43.713 1.00 78.81 214 GLU A CA 1
ATOM 1662 C C . GLU A 1 214 ? 24.613 9.744 -42.850 1.00 78.81 214 GLU A C 1
ATOM 1664 O O . GLU A 1 214 ? 24.031 10.769 -42.496 1.00 78.81 214 GLU A O 1
ATOM 1669 N N . ALA A 1 215 ? 25.883 9.496 -42.523 1.00 79.50 215 ALA A N 1
ATOM 1670 C CA . ALA A 1 215 ? 26.665 10.404 -41.698 1.00 79.50 215 ALA A CA 1
ATOM 1671 C C . ALA A 1 215 ? 27.015 11.697 -42.460 1.00 79.50 215 ALA A C 1
ATOM 1673 O O . ALA A 1 215 ? 27.631 11.612 -43.529 1.00 79.50 215 ALA A O 1
ATOM 1674 N N . PRO A 1 216 ? 26.676 12.889 -41.926 1.00 80.38 216 PRO A N 1
ATOM 1675 C CA . PRO A 1 216 ? 27.130 14.158 -42.488 1.00 80.38 216 PRO A CA 1
ATOM 1676 C C . PRO A 1 216 ? 28.663 14.248 -42.538 1.00 80.38 216 PRO A C 1
ATOM 1678 O O . PRO A 1 216 ? 29.360 13.629 -41.731 1.00 80.38 216 PRO A O 1
ATOM 1681 N N . GLU A 1 217 ? 29.211 15.045 -43.464 1.00 76.50 217 GLU A N 1
ATOM 1682 C CA . GLU A 1 217 ? 30.664 15.246 -43.554 1.00 76.50 217 GLU A CA 1
ATOM 1683 C C . GLU A 1 217 ? 31.237 15.738 -42.215 1.00 76.50 217 GLU A C 1
ATOM 1685 O O . GLU A 1 217 ? 30.775 16.729 -41.654 1.00 76.50 217 GLU A O 1
ATOM 1690 N N . GLY A 1 218 ? 32.258 15.042 -41.710 1.00 78.19 218 GLY A N 1
ATOM 1691 C CA . GLY A 1 218 ? 32.886 15.370 -40.429 1.00 78.19 218 GLY A CA 1
ATOM 1692 C C . GLY A 1 218 ? 32.177 14.800 -39.199 1.00 78.19 218 GLY A C 1
ATOM 1693 O O . GLY A 1 218 ? 32.600 15.117 -38.094 1.00 78.19 218 GLY A O 1
ATOM 1694 N N . TYR A 1 219 ? 31.163 13.943 -39.356 1.00 81.31 219 TYR A N 1
ATOM 1695 C CA . TYR A 1 219 ? 30.476 13.276 -38.247 1.00 81.31 219 TYR A CA 1
ATOM 1696 C C . TYR A 1 219 ? 30.487 11.750 -38.405 1.00 81.31 219 TYR A C 1
ATOM 1698 O O . TYR A 1 219 ? 30.518 11.217 -39.513 1.00 81.31 219 TYR A O 1
ATOM 1706 N N . THR A 1 220 ? 30.444 11.031 -37.287 1.00 82.00 220 THR A N 1
ATOM 1707 C CA . THR A 1 220 ? 30.073 9.612 -37.220 1.00 82.00 220 THR A CA 1
ATOM 1708 C C . THR A 1 220 ? 28.680 9.476 -36.628 1.00 82.00 220 THR A C 1
ATOM 1710 O O . THR A 1 220 ? 28.318 10.254 -35.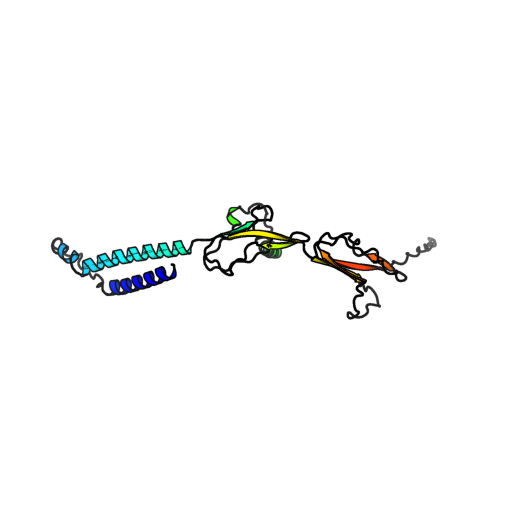747 1.00 82.00 220 THR A O 1
ATOM 1713 N N . VAL A 1 221 ? 27.929 8.475 -37.086 1.00 83.62 221 VAL A N 1
ATOM 1714 C CA . VAL A 1 221 ? 26.549 8.228 -36.658 1.00 83.62 221 VAL A CA 1
ATOM 1715 C C . VAL A 1 221 ? 26.429 6.833 -36.057 1.00 83.62 221 VAL A C 1
ATOM 1717 O O . VAL A 1 221 ? 26.888 5.858 -36.654 1.00 83.62 221 VAL A O 1
ATOM 1720 N N . GLU A 1 222 ? 25.809 6.731 -34.885 1.00 85.69 222 GLU A N 1
ATOM 1721 C CA . GLU A 1 222 ? 25.555 5.463 -34.195 1.00 85.69 222 GLU A CA 1
ATOM 1722 C C . GLU A 1 222 ? 24.221 5.482 -33.441 1.00 85.69 222 GLU A C 1
ATOM 1724 O O . GLU A 1 222 ? 23.663 6.541 -33.178 1.00 85.69 222 GLU A O 1
ATOM 1729 N N . TRP A 1 223 ? 23.680 4.315 -33.091 1.00 85.56 223 TRP A N 1
ATOM 1730 C CA . TRP A 1 223 ? 22.511 4.252 -32.211 1.00 85.56 223 TRP A CA 1
ATOM 1731 C C . TRP A 1 223 ? 22.924 4.530 -30.766 1.00 85.56 223 TRP A C 1
ATOM 1733 O O . TRP A 1 223 ? 23.972 4.061 -30.323 1.00 85.56 223 TRP A O 1
ATOM 1743 N N . SER A 1 224 ? 22.065 5.197 -29.994 1.00 85.62 224 SER A N 1
ATOM 1744 C CA . SER A 1 224 ? 22.292 5.418 -28.560 1.00 85.62 224 SER A CA 1
ATOM 1745 C C . SER A 1 224 ? 22.376 4.126 -27.752 1.00 85.62 224 SER A C 1
ATOM 1747 O O . SER A 1 224 ? 23.003 4.093 -26.693 1.00 85.62 224 SER A O 1
ATOM 1749 N N . GLN A 1 225 ? 21.748 3.063 -28.252 1.00 86.31 225 GLN A N 1
ATOM 1750 C CA . GLN A 1 225 ? 21.770 1.723 -27.683 1.00 86.31 225 GLN A CA 1
ATOM 1751 C C . GLN A 1 225 ? 21.528 0.671 -28.777 1.00 86.31 225 GLN A C 1
ATOM 1753 O O . GLN A 1 225 ? 20.959 1.001 -29.821 1.00 86.31 225 GLN A O 1
ATOM 1758 N N . PRO A 1 226 ? 21.957 -0.593 -28.584 1.00 87.88 226 PRO A N 1
ATOM 1759 C CA . PRO A 1 226 ? 21.678 -1.653 -29.549 1.00 87.88 226 PRO A CA 1
ATOM 1760 C C . PRO A 1 226 ? 20.169 -1.813 -29.772 1.00 87.88 226 PRO A C 1
ATOM 1762 O O . PRO A 1 226 ? 19.389 -1.772 -28.820 1.00 87.88 226 PRO A O 1
ATOM 1765 N N . LEU A 1 227 ? 19.769 -2.021 -31.031 1.00 88.56 227 LEU A N 1
ATOM 1766 C CA . LEU A 1 227 ? 18.368 -2.251 -31.379 1.00 88.56 227 LEU A CA 1
ATOM 1767 C C . LEU A 1 227 ? 17.880 -3.565 -30.740 1.00 88.56 227 LEU A C 1
ATOM 1769 O O . LEU A 1 227 ? 18.522 -4.602 -30.936 1.00 88.56 227 LEU A O 1
ATOM 1773 N N . PRO A 1 228 ? 16.775 -3.546 -29.978 1.00 89.31 228 PRO A N 1
ATOM 1774 C CA . PRO A 1 228 ? 16.276 -4.734 -29.303 1.00 89.31 228 PRO A CA 1
ATOM 1775 C C . PRO A 1 228 ? 15.593 -5.692 -30.290 1.00 89.31 228 PRO A C 1
ATOM 1777 O O . PRO A 1 228 ? 14.892 -5.266 -31.204 1.00 89.31 228 PRO A O 1
ATOM 1780 N N . GLU A 1 229 ? 15.757 -7.001 -30.076 1.00 90.00 229 GLU A N 1
ATOM 1781 C CA . GLU A 1 229 ? 15.056 -8.040 -30.856 1.00 90.00 229 GLU A CA 1
ATOM 1782 C C . GLU A 1 229 ? 13.616 -8.277 -30.358 1.00 90.00 229 GLU A C 1
ATOM 1784 O O . GLU A 1 229 ? 12.761 -8.769 -31.096 1.00 90.00 229 GLU A O 1
ATOM 1789 N N . THR A 1 230 ? 13.339 -7.923 -29.100 1.00 91.69 230 THR A N 1
ATOM 1790 C CA . THR A 1 230 ? 12.043 -8.093 -28.428 1.00 91.69 230 THR A CA 1
ATOM 1791 C C . THR A 1 230 ? 11.644 -6.826 -27.688 1.00 91.69 230 THR A C 1
ATOM 1793 O O . THR A 1 230 ? 12.513 -6.073 -27.251 1.00 91.69 230 THR A O 1
ATOM 1796 N N . MET A 1 231 ? 10.345 -6.613 -27.483 1.00 92.75 231 MET A N 1
ATOM 1797 C CA . MET A 1 231 ? 9.847 -5.416 -26.807 1.00 92.75 231 MET A CA 1
ATOM 1798 C C . MET A 1 231 ? 10.387 -5.286 -25.374 1.00 92.75 231 MET A C 1
ATOM 1800 O O . MET A 1 231 ? 10.205 -6.224 -24.589 1.00 92.75 231 MET A O 1
ATOM 1804 N N . PRO A 1 232 ? 11.055 -4.162 -25.028 1.00 88.19 232 PRO A N 1
ATOM 1805 C CA . PRO A 1 232 ? 11.532 -3.899 -23.674 1.00 88.19 232 PRO A CA 1
ATOM 1806 C C . PRO A 1 232 ? 10.381 -3.755 -22.675 1.00 88.19 232 PRO A C 1
ATOM 1808 O O . PRO A 1 232 ? 9.237 -3.496 -23.038 1.00 88.19 232 PRO A O 1
ATOM 1811 N N . GLY A 1 233 ? 10.692 -3.928 -21.389 1.00 83.44 233 GLY A N 1
ATOM 1812 C CA . GLY A 1 233 ? 9.705 -3.900 -20.307 1.00 83.44 233 GLY A CA 1
ATOM 1813 C C . GLY A 1 233 ? 9.316 -2.504 -19.809 1.00 83.44 233 GLY A C 1
ATOM 1814 O O . GLY A 1 233 ? 8.841 -2.389 -18.678 1.00 83.44 233 GLY A O 1
ATOM 1815 N N . PHE A 1 234 ? 9.596 -1.465 -20.598 1.00 83.19 234 PHE A N 1
ATOM 1816 C CA . PHE A 1 234 ? 9.277 -0.061 -20.344 1.00 83.19 234 PHE A CA 1
ATOM 1817 C C . PHE A 1 234 ? 9.290 0.725 -21.663 1.00 83.19 234 PHE A C 1
ATOM 1819 O O . PHE A 1 234 ? 9.969 0.335 -22.620 1.00 83.19 234 PHE A O 1
ATOM 1826 N N . ASP A 1 235 ? 8.571 1.849 -21.700 1.00 85.19 235 ASP A N 1
ATOM 1827 C CA . ASP A 1 235 ? 8.583 2.748 -22.854 1.00 85.19 235 ASP A CA 1
ATOM 1828 C C . ASP A 1 235 ? 10.007 3.237 -23.117 1.00 85.19 235 ASP A C 1
ATOM 1830 O O . ASP A 1 235 ? 10.669 3.798 -22.241 1.00 85.19 235 ASP A O 1
ATOM 1834 N N . THR A 1 236 ? 10.493 2.971 -24.323 1.00 84.44 236 THR A N 1
ATOM 1835 C CA . THR A 1 236 ? 11.900 3.125 -24.677 1.00 84.44 236 THR A CA 1
ATOM 1836 C C . THR A 1 236 ? 12.027 4.024 -25.891 1.00 84.44 236 THR A C 1
ATOM 1838 O O . THR A 1 236 ? 11.391 3.781 -26.914 1.00 84.44 236 THR A O 1
ATOM 1841 N N . THR A 1 237 ? 12.916 5.010 -25.806 1.00 87.44 237 THR A N 1
ATOM 1842 C CA . THR A 1 237 ? 13.298 5.834 -26.953 1.00 87.44 237 THR A CA 1
ATOM 1843 C C . THR A 1 237 ? 14.751 5.562 -27.326 1.00 87.44 237 THR A C 1
ATOM 1845 O O . THR A 1 237 ? 15.643 5.652 -26.482 1.00 87.44 237 THR A O 1
ATOM 1848 N N . ILE A 1 238 ? 14.989 5.194 -28.585 1.00 86.44 238 ILE A N 1
ATOM 1849 C CA . ILE A 1 238 ? 16.323 5.034 -29.169 1.00 86.44 238 ILE A CA 1
ATOM 1850 C C . ILE A 1 238 ? 16.605 6.241 -30.045 1.00 86.44 238 ILE A C 1
ATOM 1852 O O . ILE A 1 238 ? 15.805 6.592 -30.910 1.00 86.44 238 ILE A O 1
ATOM 1856 N N . TYR A 1 239 ? 17.774 6.825 -29.829 1.00 85.38 239 TYR A N 1
ATOM 1857 C CA . TYR A 1 239 ? 18.232 8.009 -30.525 1.00 85.38 239 TYR A CA 1
ATOM 1858 C C . TYR A 1 239 ? 19.323 7.654 -31.527 1.00 85.38 239 TYR A C 1
ATOM 1860 O O . TYR A 1 239 ? 20.129 6.750 -31.290 1.00 85.38 239 TYR A O 1
ATOM 1868 N N . VAL A 1 240 ? 19.392 8.412 -32.612 1.00 84.75 240 VAL A N 1
ATOM 1869 C CA . VAL A 1 240 ? 20.584 8.479 -33.462 1.00 84.75 240 VAL A CA 1
ATOM 1870 C C . VAL A 1 240 ? 21.572 9.477 -32.854 1.00 84.75 240 VAL A C 1
ATOM 1872 O O . VAL A 1 240 ? 21.215 10.619 -32.620 1.00 84.75 240 VAL A O 1
ATOM 1875 N N . ILE A 1 241 ? 22.812 9.080 -32.589 1.00 81.25 241 ILE A N 1
ATOM 1876 C CA . ILE A 1 241 ? 23.862 9.952 -32.050 1.00 81.25 241 ILE A CA 1
ATOM 1877 C C . ILE A 1 241 ? 24.797 10.387 -33.176 1.00 81.25 241 ILE A C 1
ATOM 1879 O O . ILE A 1 241 ? 25.347 9.544 -33.883 1.00 81.25 241 ILE A O 1
ATOM 1883 N N . TYR A 1 242 ? 25.037 11.697 -33.274 1.00 82.00 242 TYR A N 1
ATOM 1884 C CA . TYR A 1 242 ? 26.055 12.297 -34.140 1.00 82.00 242 TYR A CA 1
ATOM 1885 C C . TYR A 1 242 ? 27.263 12.730 -33.305 1.00 82.00 242 TYR A C 1
ATOM 1887 O O . TYR A 1 242 ? 27.132 13.525 -32.370 1.00 82.00 242 TYR A O 1
ATOM 1895 N N . THR A 1 243 ? 28.448 12.247 -33.671 1.00 81.00 243 THR A N 1
ATOM 1896 C CA . THR A 1 243 ? 29.717 12.596 -33.015 1.00 81.00 243 THR A CA 1
ATOM 1897 C C . THR A 1 243 ? 30.657 13.242 -34.025 1.00 81.00 243 THR A C 1
ATOM 1899 O O . THR A 1 243 ? 30.952 12.645 -35.057 1.00 81.00 243 THR A O 1
ATOM 1902 N N . GLU A 1 244 ? 31.130 14.458 -33.746 1.00 82.88 244 GLU A N 1
ATOM 1903 C CA . GLU A 1 244 ? 32.080 15.165 -34.613 1.00 82.88 244 GLU A CA 1
ATOM 1904 C C . GLU A 1 244 ? 33.433 14.432 -34.653 1.00 82.88 244 GLU A C 1
ATOM 1906 O O . GLU A 1 244 ? 33.995 14.034 -33.628 1.00 82.88 244 GLU A O 1
ATOM 1911 N N . ILE A 1 245 ? 33.977 14.260 -35.854 1.00 77.50 245 ILE A N 1
ATOM 1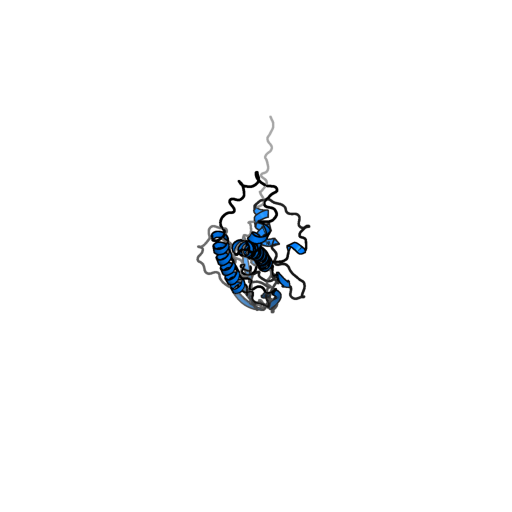912 C CA . ILE A 1 245 ? 35.292 13.675 -36.090 1.00 77.50 245 ILE A CA 1
ATOM 1913 C C . ILE A 1 245 ? 36.330 14.768 -35.835 1.00 77.50 245 ILE A C 1
ATOM 1915 O O . ILE A 1 245 ? 36.489 15.687 -36.638 1.00 77.50 245 ILE A O 1
ATOM 1919 N N . ALA A 1 246 ? 37.061 14.661 -34.723 1.00 75.88 246 ALA A N 1
ATOM 1920 C CA . ALA A 1 246 ? 38.145 15.588 -34.418 1.00 75.88 246 ALA A CA 1
ATOM 1921 C C . ALA A 1 246 ? 39.179 15.607 -35.567 1.00 75.88 246 ALA A C 1
ATOM 1923 O O . ALA A 1 246 ? 39.598 14.534 -36.017 1.00 75.88 246 ALA A O 1
ATOM 1924 N N . PRO A 1 247 ? 39.627 16.787 -36.040 1.00 64.06 247 PRO A N 1
ATOM 1925 C CA . PRO A 1 247 ? 40.636 16.854 -37.088 1.00 64.06 247 PRO A CA 1
ATOM 1926 C C . PRO A 1 247 ? 41.928 16.191 -36.598 1.00 64.06 247 PRO A C 1
ATOM 1928 O O . PRO A 1 247 ? 42.400 16.487 -35.497 1.00 64.06 247 PRO A O 1
ATOM 1931 N N . GLU A 1 248 ? 42.50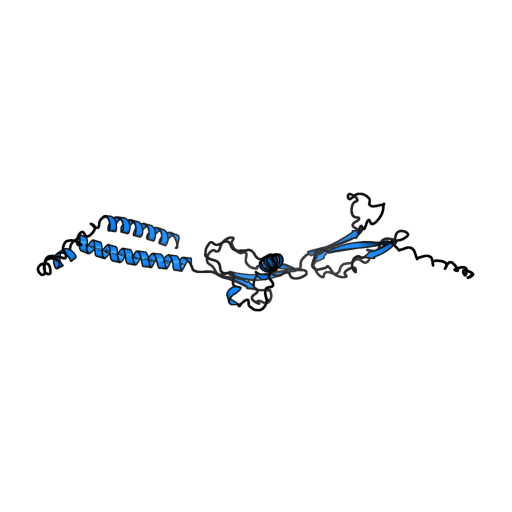6 15.293 -37.407 1.00 51.53 248 GLU A N 1
ATOM 1932 C CA . GLU A 1 248 ? 43.826 14.722 -37.123 1.00 51.53 248 GLU A CA 1
ATOM 1933 C C . GLU A 1 248 ? 44.812 15.864 -36.855 1.00 51.53 248 GLU A C 1
ATOM 1935 O O . GLU A 1 248 ? 44.981 16.767 -37.679 1.00 51.53 248 GLU A O 1
ATOM 1940 N N . ALA A 1 249 ? 45.456 15.844 -35.685 1.00 47.31 249 ALA A N 1
ATOM 1941 C CA . ALA A 1 249 ? 46.481 16.816 -35.354 1.00 47.31 249 ALA A CA 1
ATOM 1942 C C . ALA A 1 249 ? 47.601 16.715 -36.399 1.00 47.31 249 ALA A C 1
ATOM 1944 O O . ALA A 1 249 ? 48.346 15.734 -36.431 1.00 47.31 249 ALA A O 1
ATOM 1945 N N . THR A 1 250 ? 47.725 17.732 -37.255 1.00 49.19 250 THR A N 1
ATOM 1946 C CA . THR A 1 250 ? 48.876 17.886 -38.147 1.00 49.19 250 THR A CA 1
ATOM 1947 C C . THR A 1 250 ? 50.154 17.758 -37.315 1.00 49.19 250 THR A C 1
ATOM 1949 O O . THR A 1 250 ? 50.269 18.471 -36.311 1.00 49.19 250 THR A O 1
ATOM 1952 N N . PRO A 1 251 ? 51.109 16.878 -37.680 1.00 47.59 251 PRO A N 1
ATOM 1953 C CA . PRO A 1 251 ? 52.362 16.763 -36.951 1.00 47.59 251 PRO A CA 1
ATOM 1954 C C . PRO A 1 251 ? 53.035 18.134 -36.912 1.00 47.59 251 PRO A C 1
ATOM 1956 O O . PRO A 1 251 ? 53.272 18.735 -37.958 1.00 47.59 251 PRO A O 1
ATOM 1959 N N . VAL A 1 252 ? 53.307 18.643 -35.710 1.00 50.62 252 VAL A N 1
ATOM 1960 C CA . VAL A 1 252 ? 54.090 19.868 -35.532 1.00 50.62 252 VAL A CA 1
ATOM 1961 C C . VAL A 1 252 ? 55.476 19.588 -36.108 1.00 50.62 252 VAL A C 1
ATOM 1963 O O . VAL A 1 252 ? 56.222 18.773 -35.564 1.00 50.62 252 VAL A O 1
ATOM 1966 N N . GLU A 1 253 ? 55.790 20.209 -37.242 1.00 51.59 253 GLU A N 1
ATOM 1967 C CA . GLU A 1 253 ? 57.122 20.179 -37.835 1.00 51.59 253 GLU A CA 1
ATOM 1968 C C . GLU A 1 253 ? 58.087 20.764 -36.794 1.00 51.59 253 GLU A C 1
ATOM 1970 O O . GLU A 1 253 ? 57.943 21.912 -36.373 1.00 51.59 253 GLU A O 1
ATOM 1975 N N . ALA A 1 254 ? 58.990 19.931 -36.273 1.00 47.88 254 ALA A N 1
ATOM 1976 C CA . ALA A 1 254 ? 59.932 20.337 -35.242 1.00 47.88 254 ALA A CA 1
ATOM 1977 C C . ALA A 1 254 ? 60.840 21.436 -35.807 1.00 47.88 254 ALA A C 1
ATOM 1979 O O . ALA A 1 254 ? 61.670 21.174 -36.675 1.00 47.88 254 ALA A O 1
ATOM 1980 N N . GLU A 1 255 ? 60.668 22.663 -35.319 1.00 54.22 255 GLU A N 1
ATOM 1981 C CA . GLU A 1 255 ? 61.558 23.782 -35.608 1.00 54.22 255 GLU A CA 1
ATOM 1982 C C . GLU A 1 255 ? 62.970 23.405 -35.125 1.00 54.22 255 GLU A C 1
ATOM 1984 O O . GLU A 1 255 ? 63.215 23.257 -33.924 1.00 54.22 255 GLU A O 1
ATOM 1989 N N . GLU A 1 256 ? 63.894 23.160 -36.062 1.00 48.72 256 GLU A N 1
ATOM 1990 C CA . GLU A 1 256 ? 65.297 22.897 -35.742 1.00 48.72 256 GLU A CA 1
ATOM 1991 C C . GLU A 1 256 ? 65.876 24.113 -35.008 1.00 48.72 256 GLU A C 1
ATOM 1993 O O . GLU A 1 256 ? 66.105 25.174 -35.589 1.00 48.72 256 GLU A O 1
ATOM 1998 N N . ALA A 1 257 ? 66.124 23.955 -33.708 1.00 50.09 257 ALA A N 1
ATOM 1999 C CA . ALA A 1 257 ? 66.805 24.954 -32.904 1.00 50.09 257 ALA A CA 1
ATOM 2000 C C . ALA A 1 257 ? 68.223 25.187 -33.453 1.00 50.09 257 ALA A C 1
ATOM 2002 O O . ALA A 1 257 ? 69.103 24.331 -33.347 1.00 50.09 257 ALA A O 1
ATOM 2003 N N . THR A 1 258 ? 68.461 26.371 -34.017 1.00 54.88 258 THR A N 1
ATOM 2004 C CA . THR A 1 258 ? 69.803 26.842 -34.376 1.00 54.88 258 THR A CA 1
ATOM 2005 C C . THR A 1 258 ? 70.687 26.921 -33.123 1.00 54.88 258 THR A C 1
ATOM 2007 O O . THR A 1 258 ? 70.238 27.476 -32.114 1.00 54.88 258 THR A O 1
ATOM 2010 N N . PRO A 1 259 ? 71.935 26.416 -33.144 1.00 52.41 259 PRO A N 1
ATOM 2011 C CA . PRO A 1 259 ? 72.793 26.435 -31.968 1.00 52.41 259 PRO A CA 1
ATOM 2012 C C . PRO A 1 259 ? 73.286 27.860 -31.696 1.00 52.41 259 PRO A C 1
ATOM 2014 O O . PRO A 1 259 ? 73.823 28.528 -32.578 1.00 52.41 259 PRO A O 1
ATOM 2017 N N . VAL A 1 260 ? 73.104 28.317 -30.458 1.00 52.62 260 VAL A N 1
ATOM 2018 C CA . VAL A 1 260 ? 73.651 29.583 -29.963 1.00 52.62 260 VAL A CA 1
ATOM 2019 C C . VAL A 1 260 ? 75.161 29.412 -29.775 1.00 52.62 260 VAL A C 1
ATOM 2021 O O . VAL A 1 260 ? 75.598 28.612 -28.947 1.00 52.62 260 VAL A O 1
ATOM 2024 N N . GLU A 1 261 ? 75.951 30.144 -30.561 1.00 50.38 261 GLU A N 1
ATOM 2025 C CA . GLU A 1 261 ? 77.393 30.308 -30.354 1.00 50.38 261 GLU A CA 1
ATOM 2026 C C . GLU A 1 261 ? 77.644 30.998 -29.005 1.00 50.38 261 GLU A C 1
ATOM 2028 O O . GLU A 1 261 ? 77.054 32.037 -28.704 1.00 50.38 261 GLU A O 1
ATOM 2033 N N . ALA A 1 262 ? 78.503 30.395 -28.183 1.00 45.50 262 ALA A N 1
ATOM 2034 C CA . ALA A 1 262 ? 78.953 30.960 -26.920 1.00 45.50 262 ALA A CA 1
ATOM 2035 C C . ALA A 1 262 ? 80.246 31.762 -27.141 1.00 45.50 262 ALA A C 1
ATOM 2037 O O . ALA A 1 262 ? 81.255 31.179 -27.544 1.00 45.50 262 ALA A O 1
ATOM 2038 N N . GLU A 1 263 ? 80.216 33.062 -26.833 1.00 43.44 263 GLU A N 1
ATOM 2039 C CA . GLU A 1 263 ? 81.398 33.874 -26.487 1.00 43.44 263 GLU A CA 1
ATOM 2040 C C . GLU A 1 263 ? 81.391 34.217 -24.993 1.00 43.44 263 GLU A C 1
ATOM 2042 O O . GLU A 1 263 ? 80.303 34.542 -24.459 1.00 43.44 263 GLU A O 1
#